Protein AF-A0A822FE13-F1 (afdb_monomer_lite)

Structure (mmCIF, N/CA/C/O backbone):
data_AF-A0A822FE13-F1
#
_entry.id   AF-A0A822FE13-F1
#
loop_
_atom_site.group_PDB
_atom_site.id
_atom_site.type_symbol
_atom_site.label_atom_id
_atom_site.label_alt_id
_atom_site.label_comp_id
_atom_site.label_asym_id
_atom_site.label_entity_id
_atom_site.label_seq_id
_atom_site.pdbx_PDB_ins_code
_atom_site.Cartn_x
_atom_site.Cartn_y
_atom_site.Cartn_z
_atom_site.occupancy
_atom_site.B_iso_or_equiv
_atom_site.auth_seq_id
_atom_site.auth_comp_id
_atom_site.auth_asym_id
_atom_site.auth_atom_id
_atom_site.pdbx_PDB_model_num
ATOM 1 N N . ALA A 1 1 ? -0.391 -11.602 11.167 1.00 73.88 1 ALA A N 1
ATOM 2 C CA . ALA A 1 1 ? -1.470 -11.187 12.085 1.00 73.88 1 ALA A CA 1
ATOM 3 C C . ALA A 1 1 ? -0.877 -11.012 13.477 1.00 73.88 1 ALA A C 1
ATOM 5 O O . ALA A 1 1 ? -0.860 -11.941 14.271 1.00 73.88 1 ALA A O 1
ATOM 6 N N . ASP A 1 2 ? -0.302 -9.840 13.708 1.00 88.06 2 ASP A N 1
ATOM 7 C CA . ASP A 1 2 ? 0.554 -9.469 14.843 1.00 88.06 2 ASP A CA 1
ATOM 8 C C . ASP A 1 2 ? -0.017 -8.282 15.644 1.00 88.06 2 ASP A C 1
ATOM 10 O O . ASP A 1 2 ? 0.520 -7.912 16.684 1.00 88.06 2 ASP A O 1
ATOM 14 N N . LYS A 1 3 ? -1.133 -7.692 15.201 1.00 94.00 3 LYS A N 1
ATOM 15 C CA . LYS A 1 3 ? -1.759 -6.523 15.837 1.00 94.00 3 LYS A CA 1
ATOM 16 C C . LYS A 1 3 ? -2.748 -6.903 16.943 1.00 94.00 3 LYS A C 1
ATOM 18 O O . LYS A 1 3 ? -3.324 -7.990 16.922 1.00 94.00 3 LYS A O 1
ATOM 23 N N . ALA A 1 4 ? -2.967 -5.982 17.881 1.00 95.38 4 ALA A N 1
ATOM 24 C CA . ALA A 1 4 ? -4.026 -6.057 18.889 1.00 95.38 4 ALA A CA 1
ATOM 25 C C . ALA A 1 4 ? -5.082 -4.972 18.665 1.00 95.38 4 ALA A C 1
ATOM 27 O O . ALA A 1 4 ? -4.801 -3.939 18.064 1.00 95.38 4 ALA A O 1
ATOM 28 N N . ILE A 1 5 ? -6.282 -5.180 19.205 1.00 97.00 5 ILE A N 1
ATOM 29 C CA . ILE A 1 5 ? -7.336 -4.162 19.249 1.00 97.00 5 ILE A CA 1
ATOM 30 C C . ILE A 1 5 ? -7.543 -3.705 20.696 1.00 97.00 5 ILE A C 1
ATOM 32 O O . ILE A 1 5 ? -7.742 -4.530 21.586 1.00 97.00 5 ILE A O 1
ATOM 36 N N . GLU A 1 6 ? -7.511 -2.393 20.931 1.00 97.31 6 GLU A N 1
ATOM 37 C CA . GLU A 1 6 ? -7.822 -1.762 22.216 1.00 97.31 6 GLU A CA 1
ATOM 38 C C . GLU A 1 6 ? -9.263 -1.228 22.206 1.00 97.31 6 GLU A C 1
ATOM 40 O O . GLU A 1 6 ? -9.582 -0.310 21.446 1.00 97.31 6 GLU A O 1
ATOM 45 N N . ILE A 1 7 ? -10.125 -1.766 23.076 1.00 97.75 7 ILE A N 1
ATOM 46 C CA . ILE A 1 7 ? -11.513 -1.309 23.275 1.00 97.75 7 ILE A CA 1
ATOM 47 C C . ILE A 1 7 ? -11.767 -1.151 24.774 1.00 97.75 7 ILE A C 1
ATOM 49 O O . ILE A 1 7 ? -11.624 -2.107 25.531 1.00 97.75 7 ILE A O 1
ATOM 53 N N . GLY A 1 8 ? -12.139 0.054 25.217 1.00 96.44 8 GLY A N 1
ATOM 54 C CA . GLY A 1 8 ? -12.490 0.305 26.624 1.00 96.44 8 GLY A CA 1
ATOM 55 C C . GLY A 1 8 ? -11.371 -0.012 27.628 1.00 96.44 8 GLY A C 1
ATOM 56 O O . GLY A 1 8 ? -11.660 -0.360 28.766 1.00 96.44 8 GLY A O 1
ATOM 57 N N . GLY A 1 9 ? -10.103 0.054 27.206 1.00 95.44 9 GLY A N 1
ATOM 58 C CA . GLY A 1 9 ? -8.938 -0.318 28.022 1.00 95.44 9 GLY A CA 1
ATOM 59 C C . GLY A 1 9 ? -8.583 -1.812 28.004 1.00 95.44 9 GLY A C 1
ATOM 60 O O . GLY A 1 9 ? -7.572 -2.200 28.585 1.00 95.44 9 GLY A O 1
ATOM 61 N N . ILE A 1 10 ? -9.364 -2.648 27.314 1.00 97.12 10 ILE A N 1
ATOM 62 C CA . ILE A 1 10 ? -9.092 -4.079 27.133 1.00 97.12 10 ILE A CA 1
ATOM 63 C C . ILE A 1 10 ? -8.330 -4.289 25.821 1.00 97.12 10 ILE A C 1
ATOM 65 O O . ILE A 1 10 ? -8.723 -3.760 24.781 1.00 97.12 10 ILE A O 1
ATOM 69 N N . PHE A 1 11 ? -7.262 -5.092 25.866 1.00 95.88 11 PHE A N 1
ATOM 70 C CA . PHE A 1 11 ? -6.447 -5.448 24.701 1.00 95.88 11 PHE A CA 1
ATOM 71 C C . PHE A 1 11 ? -6.774 -6.857 24.201 1.00 95.88 11 PHE A C 1
ATOM 73 O O . PHE A 1 11 ? -6.443 -7.852 24.849 1.00 95.88 11 PHE A O 1
ATOM 80 N N . TYR A 1 12 ? -7.351 -6.944 23.007 1.00 96.12 12 TYR A N 1
ATOM 81 C CA . TYR A 1 12 ? -7.606 -8.194 22.300 1.00 96.12 12 TYR A CA 1
ATOM 82 C C . TYR A 1 12 ? -6.419 -8.509 21.387 1.00 96.12 12 TYR A C 1
ATOM 84 O O . TYR A 1 12 ? -6.267 -7.916 20.322 1.00 96.12 12 TYR A O 1
ATOM 92 N N . ARG A 1 13 ? -5.550 -9.424 21.830 1.00 94.94 13 ARG A N 1
ATOM 93 C CA . ARG A 1 13 ? -4.238 -9.691 21.205 1.00 94.94 13 ARG A CA 1
ATOM 94 C C . ARG A 1 13 ? -4.251 -10.692 20.048 1.00 94.94 13 ARG A C 1
ATOM 96 O O . ARG A 1 13 ? -3.261 -10.801 19.333 1.00 94.94 13 ARG A O 1
ATOM 103 N N . CYS A 1 14 ? -5.362 -11.404 19.868 1.00 94.06 14 CYS A N 1
ATOM 104 C CA . CYS A 1 14 ? -5.520 -12.463 18.872 1.00 94.06 14 CYS A CA 1
ATOM 105 C C . CYS A 1 14 ? -6.702 -12.153 17.946 1.00 94.06 14 CYS A C 1
ATOM 107 O O . CYS A 1 14 ? -7.682 -12.894 17.923 1.00 94.06 14 CYS A O 1
ATOM 109 N N . VAL A 1 15 ? -6.631 -11.032 17.222 1.00 94.06 15 VAL A N 1
ATOM 110 C CA . VAL A 1 15 ? -7.708 -10.583 16.325 1.00 94.06 15 VAL A CA 1
ATOM 111 C C . VAL A 1 15 ? -7.167 -10.414 14.905 1.00 94.06 15 VAL A C 1
ATOM 113 O O . VAL A 1 15 ? -6.781 -9.309 14.521 1.00 94.06 15 VAL A O 1
ATOM 116 N N . PRO A 1 16 ? -7.078 -11.501 14.117 1.00 95.00 16 PRO A N 1
ATOM 117 C CA . PRO A 1 16 ? -6.727 -11.380 12.712 1.00 95.00 16 PRO A CA 1
ATOM 118 C C . PRO A 1 16 ? -7.845 -10.649 11.959 1.00 95.00 16 PRO A C 1
ATOM 120 O O . PRO A 1 16 ? -9.025 -10.939 12.143 1.00 95.00 16 PRO A O 1
ATOM 123 N N . PHE A 1 17 ? -7.461 -9.724 11.087 1.00 95.00 17 PHE A N 1
ATOM 124 C CA . PHE A 1 17 ? -8.352 -9.058 10.144 1.00 95.00 17 PHE A CA 1
ATOM 125 C C . PHE A 1 17 ? -7.720 -9.067 8.752 1.00 95.00 17 PHE A C 1
ATOM 127 O O . PHE A 1 17 ? -6.500 -9.171 8.610 1.00 95.00 17 PHE A O 1
ATOM 134 N N . SER A 1 18 ? -8.562 -8.979 7.728 1.00 95.94 18 SER A N 1
ATOM 135 C CA . SER A 1 18 ? -8.151 -9.013 6.327 1.00 95.94 18 SER A CA 1
ATOM 136 C C . SER A 1 18 ? -9.051 -8.122 5.484 1.00 95.94 18 SER A C 1
ATOM 138 O O . SER A 1 18 ? -10.241 -7.988 5.768 1.00 95.94 18 SER A O 1
ATOM 140 N N . GLY A 1 19 ? -8.479 -7.569 4.423 1.00 95.75 19 GLY A N 1
ATOM 141 C CA . GLY A 1 19 ? -9.207 -6.942 3.328 1.00 95.75 19 GLY A CA 1
ATOM 142 C C . GLY A 1 19 ? -8.704 -7.491 1.998 1.00 95.75 19 GLY A C 1
ATOM 143 O O . GLY A 1 19 ? -8.346 -8.664 1.897 1.00 95.75 19 GLY A O 1
ATOM 144 N N . TRP A 1 20 ? -8.647 -6.621 1.002 1.00 96.69 20 TRP A N 1
ATOM 145 C CA . TRP A 1 20 ? -8.096 -6.903 -0.323 1.00 96.69 20 TRP A CA 1
ATOM 146 C C . TRP A 1 20 ? -6.879 -6.010 -0.540 1.00 96.69 20 TRP A C 1
ATOM 148 O O . TRP A 1 20 ? -6.797 -4.935 0.053 1.00 96.69 20 TRP A O 1
ATOM 158 N N . PHE A 1 21 ? -5.958 -6.444 -1.393 1.00 98.00 21 PHE A N 1
ATOM 159 C CA . PHE A 1 21 ? -4.755 -5.674 -1.688 1.00 98.00 21 PHE A CA 1
ATOM 160 C C . PHE A 1 21 ? -5.056 -4.440 -2.539 1.00 98.00 21 PHE A C 1
ATOM 162 O O . PHE A 1 21 ? -5.855 -4.489 -3.479 1.00 98.00 21 PHE A O 1
ATOM 169 N N . MET A 1 22 ? -4.323 -3.364 -2.268 1.00 98.25 22 MET A N 1
ATOM 170 C CA . MET A 1 22 ? -3.981 -2.370 -3.274 1.00 98.25 22 MET A CA 1
ATOM 171 C C . MET A 1 22 ? -2.761 -2.861 -4.058 1.00 98.25 22 MET A C 1
ATOM 173 O O . MET A 1 22 ? -1.794 -3.361 -3.483 1.00 98.25 22 MET A O 1
ATOM 177 N N . GLN A 1 23 ? -2.772 -2.720 -5.380 1.00 98.38 23 GLN A N 1
ATOM 178 C CA . GLN A 1 23 ? -1.738 -3.287 -6.254 1.00 98.38 23 GLN A CA 1
ATOM 179 C C . GLN A 1 23 ? -0.310 -2.847 -5.906 1.00 98.38 23 GLN A C 1
ATOM 181 O O . GLN A 1 23 ? 0.629 -3.634 -6.028 1.00 98.38 23 GLN A O 1
ATOM 186 N N . THR A 1 24 ? -0.143 -1.619 -5.409 1.00 97.94 24 THR A N 1
ATOM 187 C CA . THR A 1 24 ? 1.168 -1.106 -5.001 1.00 97.94 24 THR A CA 1
ATOM 188 C C . THR A 1 24 ? 1.751 -1.842 -3.800 1.00 97.94 24 THR A C 1
ATOM 190 O O . THR A 1 24 ? 2.960 -1.806 -3.625 1.00 97.94 24 THR A O 1
ATOM 193 N N . GLU A 1 25 ? 0.943 -2.504 -2.966 1.00 98.25 25 GLU A N 1
ATOM 194 C CA . GLU A 1 25 ? 1.446 -3.323 -1.852 1.00 98.25 25 GLU A CA 1
ATOM 195 C C . GLU A 1 25 ? 2.233 -4.526 -2.383 1.00 98.25 25 GLU A C 1
ATOM 197 O O . GLU A 1 25 ? 3.375 -4.757 -1.988 1.00 98.25 25 GLU A O 1
ATOM 202 N N . VAL A 1 26 ? 1.666 -5.223 -3.372 1.00 98.31 26 VAL A N 1
ATOM 203 C CA . VAL A 1 26 ? 2.352 -6.311 -4.082 1.00 98.31 26 VAL A CA 1
ATOM 204 C C . VAL A 1 26 ? 3.539 -5.762 -4.882 1.00 98.31 26 VAL A C 1
ATOM 206 O O . VAL A 1 26 ? 4.600 -6.381 -4.925 1.00 98.31 26 VAL A O 1
ATOM 209 N N . GLY A 1 27 ? 3.403 -4.566 -5.466 1.00 97.94 27 GLY A N 1
ATOM 210 C CA . GLY A 1 27 ? 4.505 -3.863 -6.126 1.00 97.94 27 GLY A CA 1
ATOM 211 C C . GLY A 1 27 ? 5.697 -3.617 -5.192 1.00 97.94 27 GLY A C 1
ATOM 212 O O . GLY A 1 27 ? 6.831 -3.912 -5.562 1.00 97.94 27 GLY A O 1
ATOM 213 N N . ARG A 1 28 ? 5.453 -3.152 -3.960 1.00 97.94 28 ARG A N 1
ATOM 214 C CA . ARG A 1 28 ? 6.481 -2.969 -2.919 1.00 97.94 28 ARG A CA 1
ATOM 215 C C . ARG A 1 28 ? 7.130 -4.290 -2.533 1.00 97.94 28 ARG A C 1
ATOM 217 O O . ARG A 1 28 ? 8.350 -4.354 -2.427 1.00 97.94 28 ARG A O 1
ATOM 224 N N . ASP A 1 29 ? 6.339 -5.349 -2.365 1.00 98.19 29 ASP A N 1
ATOM 225 C CA . ASP A 1 29 ? 6.879 -6.679 -2.087 1.00 98.19 29 ASP A CA 1
ATOM 226 C C . ASP A 1 29 ? 7.865 -7.108 -3.184 1.00 98.19 29 ASP A C 1
ATOM 228 O O . ASP A 1 29 ? 8.991 -7.504 -2.879 1.00 98.19 29 ASP A O 1
ATOM 232 N N . LEU A 1 30 ? 7.481 -6.977 -4.456 1.00 98.31 30 LEU A N 1
ATOM 233 C CA . LEU A 1 30 ? 8.303 -7.406 -5.587 1.00 98.31 30 LEU A CA 1
ATOM 234 C C . LEU A 1 30 ? 9.528 -6.515 -5.834 1.00 98.31 30 LEU A C 1
ATOM 236 O O . LEU A 1 30 ? 10.593 -7.029 -6.180 1.00 98.31 30 LEU A O 1
ATOM 240 N N . CYS A 1 31 ? 9.395 -5.197 -5.694 1.00 97.75 31 CYS A N 1
ATOM 241 C CA . CYS A 1 31 ? 10.370 -4.244 -6.229 1.00 97.75 31 CYS A CA 1
ATOM 242 C C . CYS A 1 31 ? 11.278 -3.594 -5.182 1.00 97.75 31 CYS A C 1
ATOM 244 O O . CYS A 1 31 ? 12.351 -3.128 -5.560 1.00 97.75 31 CYS A O 1
ATOM 246 N N . ASP A 1 32 ? 10.912 -3.584 -3.897 1.00 97.56 32 ASP A N 1
ATOM 247 C CA . ASP A 1 32 ? 11.774 -3.016 -2.857 1.00 97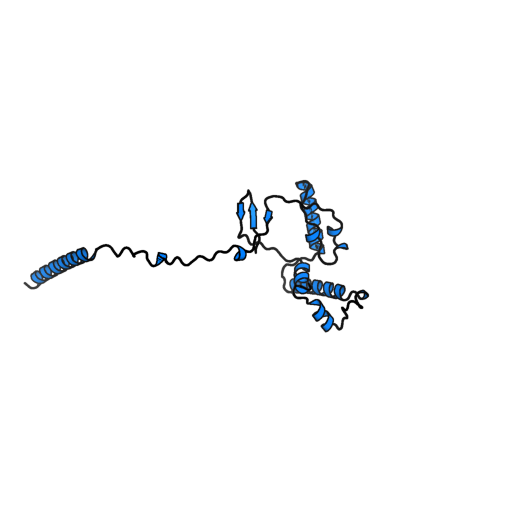.56 32 ASP A CA 1
ATOM 248 C C . ASP A 1 32 ? 13.119 -3.760 -2.778 1.00 97.56 32 ASP A C 1
ATOM 250 O O . ASP A 1 32 ? 13.177 -4.995 -2.796 1.00 97.56 32 ASP A O 1
ATOM 254 N N . ILE A 1 33 ? 14.205 -2.998 -2.616 1.00 96.75 33 ILE A N 1
ATOM 255 C CA . ILE A 1 33 ? 15.587 -3.509 -2.582 1.00 96.75 33 ILE A CA 1
ATOM 256 C C . ILE A 1 33 ? 15.782 -4.507 -1.433 1.00 96.75 33 ILE A C 1
ATOM 258 O O . ILE A 1 33 ? 16.464 -5.517 -1.584 1.00 96.75 33 ILE A O 1
ATOM 262 N N . GLN A 1 34 ? 15.153 -4.242 -0.289 1.00 97.94 34 GLN A N 1
ATOM 263 C CA . GLN A 1 34 ? 15.189 -5.075 0.913 1.00 97.94 34 GLN A CA 1
ATOM 264 C C . GLN A 1 34 ? 14.162 -6.223 0.906 1.00 97.94 34 GLN A C 1
ATOM 266 O O . GLN A 1 34 ? 13.997 -6.904 1.918 1.00 97.94 34 GLN A O 1
ATOM 271 N N . ARG A 1 35 ? 13.425 -6.410 -0.196 1.00 97.94 35 ARG A N 1
ATOM 272 C CA . ARG A 1 35 ? 12.422 -7.472 -0.372 1.00 97.94 35 ARG A CA 1
ATOM 273 C C . ARG A 1 35 ? 12.856 -8.394 -1.516 1.00 97.94 35 ARG A C 1
ATOM 275 O O . ARG A 1 35 ? 13.973 -8.901 -1.487 1.00 97.94 35 ARG A O 1
ATOM 282 N N . TYR A 1 36 ? 11.997 -8.649 -2.504 1.00 98.00 36 TYR A N 1
ATOM 283 C CA . TYR A 1 36 ? 12.345 -9.528 -3.624 1.00 98.00 36 TYR A CA 1
ATOM 284 C C . TYR A 1 36 ? 13.307 -8.882 -4.632 1.00 98.00 36 TYR A C 1
ATOM 286 O O . TYR A 1 36 ? 13.969 -9.618 -5.366 1.00 98.00 36 TYR A O 1
ATOM 294 N N . ASN A 1 37 ? 13.395 -7.544 -4.665 1.00 97.44 37 ASN A N 1
ATOM 295 C CA . ASN A 1 37 ? 14.274 -6.774 -5.548 1.00 97.44 37 ASN A CA 1
ATOM 296 C C . ASN A 1 37 ? 14.247 -7.271 -7.008 1.00 97.44 37 ASN A C 1
ATOM 298 O O . ASN A 1 37 ? 15.259 -7.677 -7.583 1.00 97.44 37 ASN A O 1
ATOM 302 N N . PHE A 1 38 ? 13.053 -7.317 -7.599 1.00 97.38 38 PHE A N 1
ATOM 303 C CA . PHE A 1 38 ? 12.827 -7.935 -8.906 1.00 97.38 38 PHE A CA 1
ATOM 304 C C . PHE A 1 38 ? 13.280 -7.070 -10.098 1.00 97.38 38 PHE A C 1
ATOM 306 O O . PHE A 1 38 ? 13.626 -7.612 -11.150 1.00 97.38 38 PHE A O 1
ATOM 313 N N . ILE A 1 39 ? 13.335 -5.741 -9.941 1.00 97.31 39 ILE A N 1
ATOM 314 C CA . ILE A 1 39 ? 13.610 -4.783 -11.030 1.00 97.31 39 ILE A CA 1
ATOM 315 C C . ILE A 1 39 ? 14.908 -5.085 -11.808 1.00 97.31 39 ILE A C 1
ATOM 317 O O . ILE A 1 39 ? 14.843 -5.095 -13.036 1.00 97.31 39 ILE A O 1
ATOM 321 N N . PRO A 1 40 ? 16.060 -5.409 -11.180 1.00 97.38 40 PRO A N 1
ATOM 322 C CA . PRO A 1 40 ? 17.284 -5.721 -11.922 1.00 97.38 40 PRO A CA 1
ATOM 323 C C . PRO A 1 40 ? 17.164 -6.941 -12.839 1.00 97.38 40 PRO A C 1
ATOM 325 O O . PRO A 1 40 ? 17.716 -6.944 -13.937 1.00 97.38 40 PRO A O 1
ATOM 328 N N . LYS A 1 41 ? 16.418 -7.970 -12.417 1.00 96.94 41 LYS A N 1
ATOM 329 C CA . LYS A 1 41 ? 16.190 -9.168 -13.240 1.00 96.94 41 LYS A CA 1
ATOM 330 C C . LYS A 1 41 ? 15.321 -8.844 -14.449 1.00 96.94 41 LYS A C 1
ATOM 332 O O . LYS A 1 41 ? 15.610 -9.307 -15.547 1.00 96.94 41 LYS A O 1
ATOM 337 N N . LEU A 1 42 ? 14.279 -8.040 -14.244 1.00 97.12 42 LEU A N 1
ATOM 338 C CA . LEU A 1 42 ? 13.396 -7.603 -15.319 1.00 97.12 42 LEU A CA 1
ATOM 339 C C . LEU A 1 42 ? 14.127 -6.693 -16.317 1.00 97.12 42 LEU A C 1
ATOM 341 O O . LEU A 1 42 ? 13.975 -6.868 -17.520 1.00 97.12 42 LEU A O 1
ATOM 345 N N . ALA A 1 43 ? 14.965 -5.777 -15.825 1.00 97.50 43 ALA A N 1
ATOM 346 C CA . ALA A 1 43 ? 15.795 -4.914 -16.661 1.00 97.50 43 ALA A CA 1
ATOM 347 C C . ALA A 1 43 ? 16.752 -5.723 -17.548 1.00 97.50 43 ALA A C 1
ATOM 349 O O . ALA A 1 43 ? 16.817 -5.478 -18.749 1.00 97.50 43 ALA A O 1
ATOM 350 N N . ALA A 1 44 ? 17.430 -6.727 -16.980 1.00 97.50 44 ALA A N 1
ATOM 351 C CA . ALA A 1 44 ? 18.321 -7.610 -17.729 1.00 97.50 44 ALA A CA 1
ATOM 352 C C . ALA A 1 44 ? 17.583 -8.427 -18.802 1.00 97.50 44 ALA A C 1
ATOM 354 O O . ALA A 1 44 ? 18.112 -8.624 -19.887 1.00 97.50 44 ALA A O 1
ATOM 355 N N . ALA A 1 45 ? 16.355 -8.878 -18.527 1.00 97.25 45 ALA A N 1
ATOM 356 C CA . ALA A 1 45 ? 15.545 -9.618 -19.498 1.00 97.25 45 ALA A CA 1
ATOM 357 C C . ALA A 1 45 ? 15.031 -8.75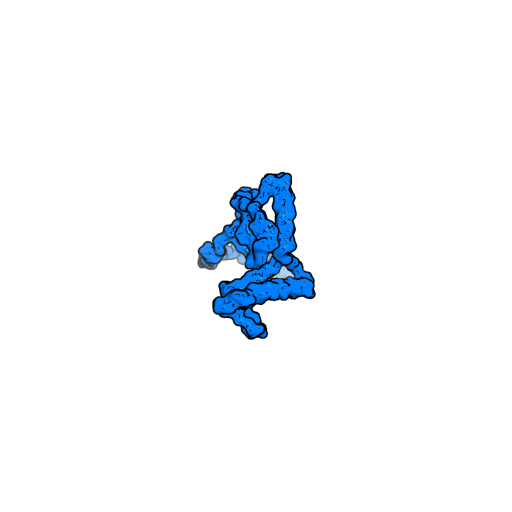2 -20.664 1.00 97.25 45 ALA A C 1
ATOM 359 O O . ALA A 1 45 ? 14.626 -9.291 -21.690 1.00 97.25 45 ALA A O 1
ATOM 360 N N . LEU A 1 46 ? 15.013 -7.430 -20.487 1.00 96.75 46 LEU A N 1
ATOM 361 C CA . LEU A 1 46 ? 14.538 -6.455 -21.470 1.00 96.75 46 LEU A CA 1
ATOM 362 C C . LEU A 1 46 ? 15.679 -5.623 -22.072 1.00 96.75 46 LEU A C 1
ATOM 364 O O . LEU A 1 46 ? 15.410 -4.627 -22.740 1.00 96.75 46 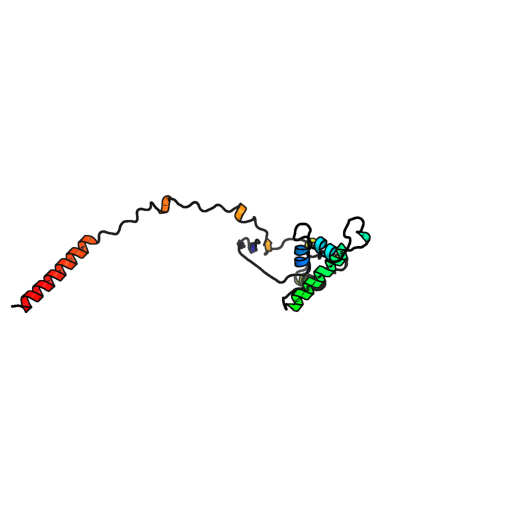LEU A O 1
ATOM 368 N N . ASP A 1 47 ? 16.934 -5.999 -21.805 1.00 96.62 47 ASP A N 1
ATOM 369 C CA . ASP A 1 47 ? 18.134 -5.277 -22.238 1.00 96.62 47 ASP A CA 1
ATOM 370 C C . ASP A 1 47 ? 18.104 -3.772 -21.881 1.00 96.62 47 ASP A C 1
ATOM 372 O O . ASP A 1 47 ? 18.550 -2.906 -22.639 1.00 96.62 47 ASP A O 1
ATOM 376 N N . LEU A 1 48 ? 17.569 -3.441 -20.697 1.00 96.69 48 LEU A N 1
ATOM 377 C CA . LEU A 1 48 ? 17.475 -2.072 -20.188 1.00 96.69 48 LEU A CA 1
ATOM 378 C C . LEU A 1 48 ? 18.597 -1.747 -19.198 1.00 96.69 48 LEU A C 1
ATOM 380 O O . LEU A 1 48 ? 18.828 -2.447 -18.214 1.00 96.69 48 LEU A O 1
ATOM 384 N N . ASP A 1 49 ? 19.236 -0.602 -19.416 1.00 95.69 49 ASP A N 1
ATOM 385 C CA . ASP A 1 49 ? 20.249 -0.051 -18.517 1.00 95.69 49 ASP A CA 1
ATOM 386 C C . ASP A 1 49 ? 19.592 0.694 -17.343 1.00 95.69 49 ASP A C 1
ATOM 388 O O . ASP A 1 49 ? 18.900 1.696 -17.542 1.00 95.69 49 ASP A O 1
ATOM 392 N N . ILE A 1 50 ? 19.810 0.194 -16.125 1.00 96.12 50 ILE A N 1
ATOM 393 C CA . ILE A 1 50 ? 19.341 0.782 -14.856 1.00 96.12 50 ILE A CA 1
ATOM 394 C C . ILE A 1 50 ? 20.501 1.292 -13.986 1.00 96.12 50 ILE A C 1
ATOM 396 O O . ILE A 1 50 ? 20.351 1.466 -12.777 1.00 96.12 50 ILE A O 1
ATOM 400 N N . SER A 1 51 ? 21.683 1.485 -14.575 1.00 94.69 51 SER A N 1
ATOM 401 C CA . SER A 1 51 ? 22.821 2.077 -13.876 1.00 94.69 51 SER A CA 1
ATOM 402 C C . SER A 1 51 ? 22.546 3.535 -13.498 1.00 94.69 51 SER A C 1
ATOM 404 O O . SER A 1 51 ? 21.761 4.231 -14.143 1.00 94.69 51 SER A O 1
ATOM 406 N N . ALA A 1 52 ? 23.260 4.042 -12.489 1.00 92.56 52 ALA A N 1
ATOM 407 C CA . ALA A 1 52 ? 23.125 5.436 -12.066 1.00 92.56 52 ALA A CA 1
ATOM 408 C C . ALA A 1 52 ? 23.407 6.440 -13.206 1.00 92.56 52 ALA A C 1
ATOM 410 O O . ALA A 1 52 ? 22.782 7.498 -13.270 1.00 92.56 52 ALA A O 1
ATOM 411 N N . ALA A 1 53 ? 24.302 6.091 -14.139 1.00 93.88 53 ALA A N 1
ATOM 412 C CA . ALA A 1 53 ? 24.603 6.899 -15.323 1.00 93.88 53 ALA A CA 1
ATOM 413 C C . ALA A 1 53 ? 23.414 7.000 -16.300 1.00 93.88 53 ALA A C 1
ATOM 415 O O . ALA A 1 53 ? 23.326 7.950 -17.075 1.00 93.88 53 ALA A O 1
ATOM 416 N N . ALA A 1 54 ? 22.484 6.045 -16.245 1.00 93.12 54 ALA A N 1
ATOM 417 C CA . ALA A 1 54 ? 21.299 5.965 -17.087 1.00 93.12 54 ALA A CA 1
ATOM 418 C C . ALA A 1 54 ? 20.012 6.446 -16.400 1.00 93.12 54 ALA A C 1
ATOM 420 O O . ALA A 1 54 ? 18.939 6.328 -16.990 1.00 93.12 54 ALA A O 1
ATOM 421 N N . ASN A 1 55 ? 20.089 7.030 -15.198 1.00 92.75 55 ASN A N 1
ATOM 422 C CA . ASN A 1 55 ? 18.912 7.476 -14.441 1.00 92.75 55 ASN A CA 1
ATOM 423 C C . ASN A 1 55 ? 17.996 8.428 -15.230 1.00 92.75 55 ASN A C 1
ATOM 425 O O . ASN A 1 55 ? 16.778 8.335 -15.118 1.00 92.75 55 ASN A O 1
ATOM 429 N N . SER A 1 56 ? 18.547 9.294 -16.089 1.00 95.81 56 SER A N 1
ATOM 430 C CA . SER A 1 56 ? 17.758 10.199 -16.943 1.00 95.81 56 SER A CA 1
ATOM 431 C C . SER A 1 56 ? 16.860 9.476 -17.956 1.00 95.81 56 SER A C 1
ATOM 433 O O . SER A 1 56 ? 15.926 10.080 -18.481 1.00 95.81 56 SER A O 1
ATOM 435 N N . LYS A 1 57 ? 17.105 8.185 -18.223 1.00 96.31 57 LYS A N 1
ATOM 436 C CA . LYS A 1 57 ? 16.256 7.344 -19.082 1.00 96.31 57 LYS A CA 1
ATOM 437 C C . LYS A 1 57 ? 14.988 6.858 -18.371 1.00 96.31 57 LYS A C 1
ATOM 439 O O . LYS A 1 57 ? 14.080 6.384 -19.052 1.00 96.31 57 LYS A O 1
ATOM 444 N N . LEU A 1 58 ? 14.921 6.973 -17.038 1.00 96.94 58 LEU A N 1
ATOM 445 C CA . LEU A 1 58 ? 13.774 6.579 -16.206 1.00 96.94 58 LEU A CA 1
ATOM 446 C C . LEU A 1 58 ? 13.361 5.110 -16.397 1.00 96.94 58 LEU A C 1
ATOM 448 O O . LEU A 1 58 ? 12.184 4.756 -16.332 1.00 96.94 58 LEU A O 1
ATOM 452 N N . ASN A 1 59 ? 14.329 4.233 -16.679 1.00 97.44 59 ASN A N 1
ATOM 453 C CA . ASN A 1 59 ? 14.046 2.818 -16.922 1.00 97.44 59 ASN A CA 1
ATOM 454 C C . ASN A 1 59 ? 13.502 2.127 -15.667 1.00 97.44 59 ASN A C 1
ATOM 456 O O . ASN A 1 59 ? 12.605 1.301 -15.778 1.00 97.44 59 ASN A O 1
ATOM 460 N N . VAL A 1 60 ? 13.989 2.497 -14.478 1.00 96.81 60 VAL A N 1
ATOM 461 C CA . VAL A 1 60 ? 13.470 1.974 -13.205 1.00 96.81 60 VAL A CA 1
ATOM 462 C C . VAL A 1 60 ? 11.995 2.341 -13.032 1.00 96.81 60 VAL A C 1
ATOM 464 O O . VAL A 1 60 ? 11.183 1.464 -12.748 1.00 96.81 60 VAL A O 1
ATOM 467 N N . ASP A 1 61 ? 11.634 3.602 -13.271 1.00 97.00 61 ASP A N 1
ATOM 468 C CA . ASP A 1 61 ? 10.256 4.087 -13.166 1.00 97.00 61 ASP A CA 1
ATOM 469 C C . ASP A 1 61 ? 9.334 3.387 -14.170 1.00 97.00 61 ASP A C 1
ATOM 471 O O . ASP A 1 61 ? 8.275 2.884 -13.795 1.00 97.00 61 ASP A O 1
ATOM 475 N N . ARG A 1 62 ? 9.762 3.285 -15.438 1.00 97.19 62 ARG A N 1
ATOM 476 C CA . ARG A 1 62 ? 9.019 2.577 -16.495 1.00 97.19 62 ARG A CA 1
ATOM 477 C C . ARG A 1 62 ? 8.767 1.122 -16.120 1.00 97.19 62 ARG A C 1
ATOM 479 O O . ARG A 1 62 ? 7.630 0.667 -16.165 1.00 97.19 62 ARG A O 1
ATOM 486 N N . LEU A 1 63 ? 9.808 0.411 -15.692 1.00 97.81 63 LEU A N 1
ATOM 487 C CA . LEU A 1 63 ? 9.691 -0.980 -15.260 1.00 97.81 63 LEU A CA 1
ATOM 488 C C . LEU A 1 63 ? 8.749 -1.127 -14.067 1.00 97.81 63 LEU A C 1
ATOM 490 O O . LEU A 1 63 ? 7.958 -2.066 -14.022 1.00 97.81 63 LEU A O 1
ATOM 494 N N . TYR A 1 64 ? 8.804 -0.206 -13.106 1.00 97.88 64 TYR A N 1
ATOM 495 C CA . TYR A 1 64 ? 7.939 -0.272 -11.936 1.00 97.88 64 TYR A CA 1
ATOM 496 C C . TYR A 1 64 ? 6.463 -0.042 -12.289 1.00 97.88 64 TYR A C 1
ATOM 498 O O . TYR A 1 64 ? 5.591 -0.723 -11.742 1.00 97.88 64 TYR A O 1
ATOM 506 N N . VAL A 1 65 ? 6.172 0.845 -13.246 1.00 97.88 65 VAL A N 1
ATOM 507 C CA . VAL A 1 65 ? 4.819 1.013 -13.802 1.00 97.88 65 VAL A CA 1
ATOM 508 C C . VAL A 1 65 ? 4.339 -0.280 -14.466 1.00 97.88 65 VAL A C 1
ATOM 510 O O . VAL A 1 65 ? 3.247 -0.749 -14.143 1.00 97.88 65 VAL A O 1
ATOM 513 N N . GLU A 1 66 ? 5.163 -0.903 -15.313 1.00 97.94 66 GLU A N 1
ATOM 514 C CA . GLU A 1 66 ? 4.809 -2.156 -15.999 1.00 97.94 66 GLU A CA 1
ATOM 515 C C . GLU A 1 66 ? 4.560 -3.312 -15.021 1.00 97.94 66 GLU A C 1
ATOM 517 O O . GLU A 1 66 ? 3.606 -4.074 -15.183 1.00 97.94 66 GLU A O 1
ATOM 522 N N . VAL A 1 67 ? 5.352 -3.420 -13.947 1.00 98.25 67 VAL A N 1
ATOM 523 C CA . VAL A 1 67 ? 5.114 -4.416 -12.889 1.00 98.25 67 VAL A CA 1
ATOM 524 C C . VAL A 1 67 ? 3.748 -4.201 -12.233 1.00 98.25 67 VAL A C 1
ATOM 526 O O . VAL A 1 67 ? 2.991 -5.157 -12.068 1.00 98.25 67 VAL A O 1
ATOM 529 N N . ASN A 1 68 ? 3.393 -2.958 -11.891 1.00 98.44 68 ASN A N 1
ATOM 530 C CA . ASN A 1 68 ? 2.088 -2.654 -11.297 1.00 98.44 68 ASN A CA 1
ATOM 531 C C . ASN A 1 68 ? 0.927 -2.947 -12.264 1.00 98.44 68 ASN A C 1
ATOM 533 O O . ASN A 1 68 ? -0.100 -3.480 -11.838 1.00 98.44 68 ASN A O 1
ATOM 537 N N . ALA A 1 69 ? 1.096 -2.661 -13.558 1.00 98.50 69 ALA A N 1
ATOM 538 C CA . ALA A 1 69 ? 0.111 -2.990 -14.586 1.00 98.50 69 ALA A CA 1
ATOM 539 C C . ALA A 1 69 ? -0.070 -4.513 -14.731 1.00 98.50 69 ALA A C 1
ATOM 541 O O . ALA A 1 69 ? -1.198 -5.013 -14.754 1.00 98.50 69 ALA A O 1
ATOM 542 N N . ALA A 1 70 ? 1.033 -5.268 -14.740 1.00 98.38 70 ALA A N 1
ATOM 543 C CA . ALA A 1 70 ? 1.019 -6.726 -14.809 1.00 98.38 70 ALA A CA 1
ATOM 544 C C . ALA A 1 70 ? 0.358 -7.371 -13.579 1.00 98.38 70 ALA A C 1
ATOM 546 O O . ALA A 1 70 ? -0.356 -8.367 -13.729 1.00 98.38 70 ALA A O 1
ATOM 547 N N . ILE A 1 71 ? 0.552 -6.808 -12.378 1.00 98.56 71 ILE A N 1
ATOM 548 C CA . ILE A 1 71 ? -0.130 -7.249 -11.150 1.00 98.56 71 ILE A CA 1
ATOM 549 C C . ILE A 1 71 ? -1.645 -7.106 -11.318 1.00 98.56 71 ILE A C 1
ATOM 551 O O . ILE A 1 71 ? -2.360 -8.097 -11.170 1.00 98.56 71 ILE A O 1
ATOM 555 N N . LEU A 1 72 ? -2.133 -5.912 -11.675 1.00 98.62 72 LEU A N 1
ATOM 556 C CA . LEU A 1 72 ? -3.567 -5.666 -11.873 1.00 98.62 72 LEU A CA 1
ATOM 557 C C . LEU A 1 72 ? -4.162 -6.624 -12.910 1.00 98.62 72 LEU A C 1
ATOM 559 O O . LEU A 1 72 ? -5.127 -7.324 -12.610 1.00 98.62 72 LEU A O 1
ATOM 563 N N . HIS A 1 73 ? -3.530 -6.727 -14.082 1.00 98.62 73 HIS A N 1
ATOM 564 C CA . HIS A 1 73 ? -3.969 -7.618 -15.156 1.00 98.62 73 HIS A CA 1
ATOM 565 C C . HIS A 1 73 ? -4.021 -9.090 -14.714 1.00 98.62 73 HIS A C 1
ATOM 567 O O . HIS A 1 73 ? -4.959 -9.817 -15.041 1.00 98.62 73 HIS A O 1
ATOM 573 N N . SER A 1 74 ? -3.031 -9.550 -13.946 1.00 98.56 74 SER A N 1
ATOM 574 C CA . SER A 1 74 ? -2.983 -10.937 -13.467 1.00 98.56 74 SER A CA 1
ATOM 575 C C . SER A 1 74 ? -4.101 -11.240 -12.468 1.00 98.56 74 SER A C 1
ATOM 577 O O . SER A 1 74 ? -4.739 -12.290 -12.567 1.00 98.56 74 SER A O 1
ATOM 579 N N . PHE A 1 75 ? -4.367 -10.324 -11.533 1.00 98.50 75 PHE A N 1
ATOM 580 C CA . PHE A 1 75 ? -5.451 -10.461 -10.557 1.00 98.50 75 PHE A CA 1
ATOM 581 C C . PHE A 1 75 ? -6.827 -10.395 -11.225 1.00 98.50 75 PHE A C 1
ATOM 583 O O . PHE A 1 75 ? -7.688 -11.225 -10.926 1.00 98.50 75 PHE A O 1
ATOM 590 N N . GLU A 1 76 ? -7.011 -9.485 -12.183 1.00 97.94 76 GLU A N 1
ATOM 591 C CA . GLU A 1 76 ? -8.234 -9.382 -12.980 1.00 97.94 76 GLU A CA 1
ATOM 592 C C . GLU A 1 76 ? -8.492 -10.670 -13.772 1.00 97.94 76 GLU A C 1
ATOM 594 O O . GLU A 1 76 ? -9.570 -11.262 -13.673 1.00 97.94 76 GLU A O 1
ATOM 599 N N . LYS A 1 77 ? -7.477 -11.177 -14.485 1.00 98.56 77 LYS A N 1
ATOM 600 C CA . LYS A 1 77 ? -7.563 -12.437 -15.238 1.00 98.56 77 LYS A CA 1
ATOM 601 C C . LYS A 1 77 ? -7.902 -13.627 -14.338 1.00 98.56 77 LYS A C 1
ATOM 603 O O . LYS A 1 77 ? -8.651 -14.514 -14.749 1.00 98.56 77 LYS A O 1
ATOM 608 N N . ALA A 1 78 ? -7.371 -13.647 -13.117 1.00 98.38 78 ALA A N 1
ATOM 609 C CA . ALA A 1 78 ? -7.662 -14.666 -12.112 1.00 98.38 78 A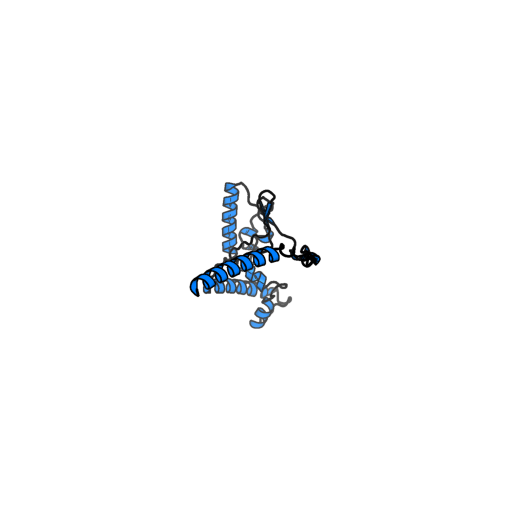LA A CA 1
ATOM 610 C C . ALA A 1 78 ? -8.996 -14.447 -11.371 1.00 98.38 78 ALA A C 1
ATOM 612 O O . ALA A 1 78 ? -9.385 -15.300 -10.574 1.00 98.38 78 ALA A O 1
ATOM 613 N N . LYS A 1 79 ? -9.709 -13.341 -11.631 1.00 98.25 79 LYS A N 1
ATOM 614 C CA . LYS A 1 79 ? -10.942 -12.931 -10.937 1.00 98.25 79 LYS A CA 1
ATOM 615 C C . LYS A 1 79 ? -10.763 -12.804 -9.418 1.00 98.25 79 LYS A C 1
ATOM 617 O O . LYS A 1 79 ? -11.659 -13.147 -8.648 1.00 98.25 79 LYS A O 1
ATOM 622 N N . VAL A 1 80 ? -9.602 -12.311 -8.991 1.00 98.25 80 VAL A N 1
ATOM 623 C CA . VAL A 1 80 ? -9.279 -12.039 -7.585 1.00 98.25 80 VAL A CA 1
ATOM 624 C C . VAL A 1 80 ? -9.412 -10.543 -7.321 1.00 98.25 80 VAL A C 1
ATOM 626 O O . VAL A 1 80 ? -8.937 -9.724 -8.104 1.00 98.25 80 VAL A O 1
ATOM 629 N N . ALA A 1 81 ? -10.058 -10.182 -6.210 1.00 97.81 81 ALA A N 1
ATOM 630 C CA . ALA A 1 81 ? -10.268 -8.788 -5.839 1.00 97.81 81 ALA A CA 1
ATOM 631 C C . ALA A 1 81 ? -8.935 -8.063 -5.584 1.00 97.81 81 ALA A C 1
ATOM 633 O O . ALA A 1 81 ? -8.113 -8.510 -4.782 1.00 97.81 81 ALA A O 1
ATOM 634 N N . ILE A 1 82 ? -8.763 -6.924 -6.248 1.00 98.38 82 ILE A N 1
ATOM 635 C CA . ILE A 1 82 ? -7.648 -5.993 -6.087 1.00 98.38 82 ILE A CA 1
ATOM 636 C C . ILE A 1 82 ? -8.149 -4.584 -6.416 1.00 98.38 82 ILE A C 1
ATOM 638 O O . ILE A 1 82 ? -9.125 -4.433 -7.154 1.00 98.38 82 ILE A O 1
ATOM 642 N N . VAL A 1 83 ? -7.498 -3.556 -5.879 1.00 97.94 83 VAL A N 1
ATOM 643 C CA . VAL A 1 83 ? -7.796 -2.158 -6.210 1.00 97.94 83 VAL A CA 1
ATOM 644 C C . VAL A 1 83 ? -6.536 -1.441 -6.682 1.00 97.94 83 VAL A C 1
ATOM 646 O O . VAL A 1 83 ? -5.441 -1.701 -6.182 1.00 97.94 83 VAL A O 1
ATOM 649 N N . ASP A 1 84 ? -6.678 -0.539 -7.651 1.00 98.00 84 ASP A N 1
ATOM 650 C CA . ASP A 1 84 ? -5.596 0.355 -8.035 1.00 98.00 84 ASP A CA 1
ATOM 651 C C . ASP A 1 84 ? -5.517 1.575 -7.097 1.00 98.00 84 ASP A C 1
ATOM 653 O O . ASP A 1 84 ? -6.517 2.063 -6.563 1.00 98.00 84 ASP A O 1
ATOM 657 N N . HIS A 1 85 ? -4.312 2.106 -6.928 1.00 97.81 85 HIS A N 1
ATOM 658 C CA . HIS A 1 85 ? -4.050 3.250 -6.055 1.00 97.81 85 HIS A CA 1
ATOM 659 C C . HIS A 1 85 ? -4.799 4.551 -6.394 1.00 97.81 85 HIS A C 1
ATOM 661 O O . HIS A 1 85 ? -5.055 5.336 -5.479 1.00 97.81 85 HIS A O 1
ATOM 667 N N . HIS A 1 86 ? -5.185 4.805 -7.651 1.00 97.88 86 HIS A N 1
ATOM 668 C CA . HIS A 1 86 ? -5.953 6.006 -7.991 1.00 97.88 86 HIS A CA 1
ATOM 669 C C . HIS A 1 86 ? -7.406 5.860 -7.534 1.00 97.88 86 HIS A C 1
ATOM 671 O O . HIS A 1 86 ? -7.946 6.765 -6.890 1.00 97.88 86 HIS A O 1
ATOM 677 N N . THR A 1 87 ? -8.016 4.701 -7.790 1.00 97.44 87 THR A N 1
ATOM 678 C CA . THR A 1 87 ? -9.366 4.378 -7.308 1.00 97.44 87 THR A CA 1
ATOM 679 C C . THR A 1 87 ? -9.416 4.346 -5.783 1.00 97.44 87 THR A C 1
ATOM 681 O O . THR A 1 87 ? -10.322 4.932 -5.184 1.00 97.44 87 THR A O 1
ATOM 684 N N . ALA A 1 88 ? -8.420 3.731 -5.136 1.00 97.50 88 ALA A N 1
ATOM 685 C CA . ALA A 1 88 ? -8.315 3.699 -3.680 1.00 97.50 88 ALA A CA 1
ATOM 686 C C . ALA A 1 88 ? -8.224 5.117 -3.088 1.00 97.50 88 ALA A C 1
ATOM 688 O O . ALA A 1 88 ? -8.961 5.448 -2.155 1.00 97.50 88 ALA A O 1
ATOM 689 N N . ALA A 1 89 ? -7.394 5.985 -3.676 1.00 97.19 89 ALA A N 1
ATOM 690 C CA . ALA A 1 89 ? -7.241 7.365 -3.231 1.00 97.19 89 ALA A CA 1
ATOM 691 C C . ALA A 1 89 ? -8.530 8.189 -3.377 1.00 97.19 89 ALA A C 1
ATOM 693 O O . ALA A 1 89 ? -8.931 8.900 -2.450 1.00 97.19 89 ALA A O 1
ATOM 694 N N . ALA A 1 90 ? -9.219 8.066 -4.514 1.00 96.56 90 ALA A N 1
ATOM 695 C CA . ALA A 1 90 ? -10.505 8.723 -4.735 1.00 96.56 90 ALA A CA 1
ATOM 696 C C . ALA A 1 90 ? -11.579 8.231 -3.746 1.00 96.56 90 ALA A C 1
ATOM 698 O O . ALA A 1 90 ? -12.343 9.032 -3.196 1.00 96.56 90 ALA A O 1
ATOM 699 N N . GLY A 1 91 ? -11.606 6.922 -3.476 1.00 97.62 91 GLY A N 1
ATOM 700 C CA . GLY A 1 91 ? -12.474 6.313 -2.471 1.00 97.62 91 GLY A CA 1
ATOM 701 C C . GLY A 1 91 ? -12.214 6.861 -1.066 1.00 97.62 91 GLY A C 1
ATOM 702 O O . GLY A 1 91 ? -13.157 7.261 -0.377 1.00 97.62 91 GLY A O 1
ATOM 703 N N . PHE A 1 92 ? -10.944 6.964 -0.669 1.00 98.00 92 PHE A N 1
ATOM 704 C CA . PHE A 1 92 ? -10.558 7.532 0.621 1.00 98.00 92 PHE A CA 1
ATOM 705 C C . PHE A 1 92 ? -10.975 9.001 0.759 1.00 98.00 92 PHE A C 1
ATOM 707 O O . PHE A 1 92 ? -11.530 9.385 1.786 1.00 98.00 92 PHE A O 1
ATOM 714 N N . LEU A 1 93 ? -10.798 9.825 -0.278 1.00 96.81 93 LEU A N 1
ATOM 715 C CA . LEU A 1 93 ? -11.211 11.230 -0.223 1.00 96.81 93 LEU A CA 1
ATOM 716 C C . LEU A 1 93 ? -12.730 11.378 -0.037 1.00 96.81 93 LEU A C 1
ATOM 718 O O . LEU A 1 93 ? -13.195 12.256 0.694 1.00 96.81 93 LEU A O 1
ATOM 722 N N . LYS A 1 94 ? -13.523 10.504 -0.670 1.00 97.81 94 LYS A N 1
ATOM 723 C CA . LYS A 1 94 ? -14.976 10.452 -0.453 1.00 97.81 94 LYS A CA 1
ATOM 724 C C . LYS A 1 94 ? -15.310 10.076 0.994 1.00 97.81 94 LYS A C 1
ATOM 726 O O . LYS A 1 94 ? -16.179 10.712 1.590 1.00 97.81 94 LYS A O 1
ATOM 731 N N . PHE A 1 95 ? -14.616 9.084 1.551 1.00 98.12 95 PHE A N 1
ATOM 732 C CA . PHE A 1 95 ? -14.747 8.687 2.955 1.00 98.12 95 PHE A CA 1
ATOM 733 C C . PHE A 1 95 ? -14.406 9.844 3.906 1.00 98.12 95 PHE A C 1
ATOM 735 O O . PHE A 1 95 ? -15.226 10.202 4.747 1.00 98.12 95 PHE A O 1
ATOM 742 N N . MET A 1 96 ? -13.263 10.503 3.708 1.00 97.81 96 MET A N 1
ATOM 743 C CA . MET A 1 96 ? -12.817 11.635 4.524 1.00 97.81 96 MET A CA 1
ATOM 744 C C . MET A 1 96 ? -13.842 12.778 4.527 1.00 97.81 96 MET A C 1
ATOM 746 O O . MET A 1 96 ? -14.182 13.309 5.581 1.00 97.81 96 MET A O 1
ATOM 750 N N . LYS A 1 97 ? -14.407 13.129 3.363 1.00 97.25 97 LYS A N 1
ATOM 751 C CA . LYS A 1 97 ? -15.464 14.153 3.270 1.00 97.25 97 LYS A CA 1
ATOM 752 C C . LYS A 1 97 ? -16.723 13.771 4.053 1.00 97.25 97 LYS A C 1
ATOM 754 O O . LYS A 1 97 ? -17.327 14.633 4.690 1.00 97.25 97 LYS A O 1
ATOM 759 N N . ALA A 1 98 ? -17.129 12.502 4.000 1.00 98.25 98 ALA A N 1
ATOM 760 C CA . ALA A 1 98 ? -18.290 12.014 4.740 1.00 98.25 98 ALA A CA 1
ATOM 761 C C . ALA A 1 98 ? -18.056 12.070 6.258 1.00 98.25 98 ALA A C 1
ATOM 763 O O . ALA A 1 98 ? -18.909 12.562 6.993 1.00 98.25 98 ALA A O 1
ATOM 764 N N . GLU A 1 99 ? -16.875 11.657 6.712 1.00 98.19 99 GLU A N 1
ATOM 765 C CA . GLU A 1 99 ? -16.493 11.665 8.125 1.00 98.19 99 GLU A CA 1
ATOM 766 C C . GLU A 1 99 ? -16.365 13.084 8.684 1.00 98.19 99 GLU A C 1
ATOM 768 O O . GLU A 1 99 ? -16.894 13.375 9.755 1.00 98.19 99 GLU A O 1
ATOM 773 N N . ILE A 1 100 ? -15.750 14.012 7.944 1.00 97.50 100 ILE A N 1
ATOM 774 C CA . ILE A 1 100 ? -15.706 15.427 8.339 1.00 97.50 100 ILE A CA 1
ATOM 775 C C . ILE A 1 100 ? -17.123 15.996 8.452 1.00 97.50 100 ILE A C 1
ATOM 777 O O . ILE A 1 100 ? -17.428 16.694 9.414 1.00 97.50 100 ILE A O 1
ATOM 781 N N . LYS A 1 101 ? -18.023 15.656 7.523 1.00 98.06 101 LYS A N 1
ATOM 782 C CA . LYS A 1 101 ? -19.423 16.088 7.602 1.00 98.06 101 LYS A CA 1
ATOM 783 C C . LYS A 1 101 ? -20.149 15.502 8.819 1.00 98.06 101 LYS A C 1
ATOM 785 O O . LYS A 1 101 ? -20.985 16.184 9.402 1.00 98.06 101 LYS A O 1
ATOM 790 N N . GLN A 1 102 ? -19.869 14.250 9.179 1.00 97.88 102 GLN A N 1
ATOM 791 C CA . GLN A 1 102 ? -20.585 13.541 10.240 1.00 97.88 102 GLN A CA 1
ATOM 792 C C . GLN A 1 102 ? -20.058 13.851 11.647 1.00 97.88 102 GLN A C 1
ATOM 794 O O . GLN A 1 102 ? -20.852 14.008 12.571 1.00 97.88 102 GLN A O 1
ATOM 799 N N . ARG A 1 103 ? -18.735 13.910 11.825 1.00 96.69 103 ARG A N 1
ATOM 800 C CA . ARG A 1 103 ? -18.075 14.051 13.137 1.00 96.69 103 ARG A CA 1
ATOM 801 C C . ARG A 1 103 ? -17.041 15.178 13.212 1.00 96.69 103 ARG A C 1
ATOM 803 O O . ARG A 1 103 ? -16.380 15.328 14.233 1.00 96.69 103 ARG A O 1
ATOM 810 N N . GLY A 1 104 ? -16.888 15.968 12.150 1.00 96.44 104 GLY A N 1
ATOM 811 C CA . GLY A 1 104 ? -16.033 17.158 12.113 1.00 96.44 104 GLY A CA 1
ATOM 812 C C . GLY A 1 104 ? -14.569 16.907 11.751 1.00 96.44 104 GLY A C 1
ATOM 813 O O . GLY A 1 104 ? -13.853 17.862 11.465 1.00 96.44 104 GLY A O 1
ATOM 814 N N . ASN A 1 105 ? -14.095 15.657 11.750 1.00 95.25 105 ASN A N 1
ATOM 815 C CA . ASN A 1 105 ? -12.693 15.339 11.483 1.00 95.25 105 ASN A CA 1
ATOM 816 C C . ASN A 1 105 ? -12.472 13.883 11.019 1.00 95.25 105 ASN A C 1
ATOM 818 O O . ASN A 1 105 ? -13.369 13.034 11.043 1.00 95.25 105 ASN A O 1
ATOM 822 N N . THR A 1 106 ? -11.256 13.590 10.550 1.00 97.38 106 THR A N 1
ATOM 823 C CA . THR A 1 106 ? -10.811 12.231 10.198 1.00 97.38 106 THR A CA 1
ATOM 824 C C . THR A 1 106 ? -9.328 12.086 10.532 1.00 97.38 106 THR A C 1
ATOM 826 O O . THR A 1 106 ? -8.535 12.840 9.968 1.00 97.38 106 THR A O 1
ATOM 829 N N . PRO A 1 107 ? -8.932 11.187 11.451 1.00 97.50 107 PRO A N 1
ATOM 830 C CA . PRO A 1 107 ? -7.522 10.920 11.692 1.00 97.50 107 PRO A CA 1
ATOM 831 C C . PRO A 1 107 ? -6.939 10.225 10.463 1.00 97.50 107 PRO A C 1
ATOM 833 O O . PRO A 1 107 ? -7.495 9.235 9.983 1.00 97.50 107 PRO A O 1
ATOM 836 N N . ALA A 1 108 ? -5.846 10.763 9.939 1.00 97.69 108 ALA A N 1
ATOM 837 C CA . ALA A 1 108 ? -5.245 10.289 8.703 1.00 97.69 108 ALA A CA 1
ATOM 838 C C . ALA A 1 108 ? -3.726 10.491 8.738 1.00 97.69 108 ALA A C 1
ATOM 840 O O . ALA A 1 108 ? -3.242 11.579 9.049 1.00 97.69 108 ALA A O 1
ATOM 841 N N . ASP A 1 109 ? -2.979 9.433 8.424 1.00 97.56 109 ASP A N 1
ATOM 842 C CA . ASP A 1 109 ? -1.524 9.482 8.309 1.00 97.56 109 ASP A CA 1
ATOM 843 C C . ASP A 1 109 ? -1.135 9.637 6.838 1.00 97.56 109 ASP A C 1
ATOM 845 O O . ASP A 1 109 ? -1.201 8.691 6.050 1.00 97.56 109 ASP A O 1
ATOM 849 N N . TRP A 1 110 ? -0.744 10.855 6.469 1.00 97.31 110 TRP A N 1
ATOM 850 C CA . TRP A 1 110 ? -0.409 11.209 5.093 1.00 97.31 110 TRP A CA 1
ATOM 851 C C . TRP A 1 110 ? 0.739 10.361 4.524 1.00 97.31 110 TRP A C 1
ATOM 853 O O . TRP A 1 110 ? 0.710 10.012 3.343 1.00 97.31 110 TRP A O 1
ATOM 863 N N . VAL A 1 111 ? 1.714 9.978 5.361 1.00 97.19 111 VAL A N 1
ATOM 864 C CA . VAL A 1 111 ? 2.890 9.196 4.940 1.00 97.19 111 VAL A CA 1
ATOM 865 C C . VAL A 1 111 ? 2.485 7.795 4.485 1.00 97.19 111 VAL A C 1
ATOM 867 O O . VAL A 1 111 ? 3.059 7.267 3.537 1.00 97.19 111 VAL A O 1
ATOM 870 N N . TRP A 1 112 ? 1.477 7.205 5.131 1.00 96.50 112 TRP A N 1
ATOM 871 C CA . TRP A 1 112 ? 0.977 5.867 4.803 1.00 96.50 112 TRP A CA 1
ATOM 872 C C . TRP A 1 112 ? -0.126 5.865 3.744 1.00 96.50 112 TRP A C 1
ATOM 874 O O . TRP A 1 112 ? -0.264 4.892 3.007 1.00 96.50 112 TRP A O 1
ATOM 884 N N . LEU A 1 113 ? -0.923 6.933 3.671 1.00 96.81 113 LEU A N 1
ATOM 885 C CA . LEU A 1 113 ? -2.025 7.047 2.713 1.00 96.81 113 LEU A CA 1
ATOM 886 C C . LEU A 1 113 ? -1.553 7.414 1.306 1.00 96.81 113 LEU A C 1
ATOM 888 O O . LEU A 1 113 ? -2.206 7.063 0.322 1.00 96.81 113 LEU A O 1
ATOM 892 N N . THR A 1 114 ? -0.439 8.134 1.201 1.00 96.62 114 THR A N 1
ATOM 893 C CA . THR A 1 114 ? 0.130 8.519 -0.088 1.00 96.62 114 THR A CA 1
ATOM 894 C C . THR A 1 114 ? 0.732 7.286 -0.774 1.00 96.62 114 THR A C 1
ATOM 896 O O . THR A 1 114 ? 1.642 6.668 -0.219 1.00 96.62 114 THR A O 1
ATOM 899 N N . PRO A 1 115 ? 0.270 6.906 -1.983 1.00 96.44 115 PRO A N 1
ATOM 900 C CA . PRO A 1 115 ? 0.792 5.729 -2.668 1.00 96.44 115 PRO A CA 1
ATOM 901 C C . PRO A 1 115 ? 2.296 5.853 -2.952 1.00 96.44 115 PRO A C 1
ATOM 903 O O . PRO A 1 115 ? 2.758 6.956 -3.241 1.00 96.44 115 PRO A O 1
ATOM 906 N N . PRO A 1 116 ? 3.060 4.746 -2.958 1.00 96.12 116 PRO A N 1
ATOM 907 C CA . PRO A 1 116 ? 4.512 4.767 -3.160 1.00 96.12 116 PRO A CA 1
ATOM 908 C C . PRO A 1 116 ? 4.944 4.978 -4.624 1.00 96.12 116 PRO A C 1
ATOM 910 O O . PRO A 1 116 ? 6.136 5.015 -4.910 1.00 96.12 116 PRO A O 1
ATOM 913 N N . ILE A 1 117 ? 3.993 5.069 -5.557 1.00 96.75 117 ILE A N 1
ATOM 914 C CA . ILE A 1 117 ? 4.208 5.391 -6.972 1.00 96.75 117 ILE A CA 1
ATOM 915 C C . ILE A 1 117 ? 3.202 6.465 -7.381 1.00 96.75 117 ILE A C 1
ATOM 917 O O . ILE A 1 117 ? 2.084 6.492 -6.862 1.00 96.75 117 ILE A O 1
ATOM 921 N N . SER A 1 118 ? 3.598 7.357 -8.292 1.00 96.25 118 SER A N 1
ATOM 922 C CA . SER A 1 118 ? 2.721 8.401 -8.846 1.00 96.25 118 SER A CA 1
ATOM 923 C C . SER A 1 118 ? 2.051 9.288 -7.787 1.00 96.25 118 SER A C 1
ATOM 925 O O . SER A 1 118 ? 0.967 9.826 -8.010 1.00 96.25 118 SER A O 1
ATOM 927 N N . SER A 1 119 ? 2.701 9.473 -6.634 1.00 94.75 119 SER A N 1
ATOM 928 C CA . SER A 1 119 ? 2.146 10.161 -5.466 1.00 94.75 119 SER A CA 1
ATOM 929 C C . SER A 1 119 ? 1.635 11.558 -5.806 1.00 94.75 119 SER A C 1
ATOM 931 O O . SER A 1 119 ? 0.490 11.871 -5.509 1.00 94.75 119 SER A O 1
ATOM 933 N N . GLY A 1 120 ? 2.431 12.363 -6.520 1.00 95.62 120 GLY A N 1
ATOM 934 C CA . GLY A 1 120 ? 2.054 13.728 -6.908 1.00 95.62 120 GLY A CA 1
ATOM 935 C C . GLY A 1 120 ? 0.841 13.818 -7.845 1.00 95.62 120 GLY A C 1
ATOM 936 O O . GLY A 1 120 ? 0.230 14.880 -7.947 1.00 95.62 120 GLY A O 1
ATOM 937 N N . MET A 1 121 ? 0.471 12.715 -8.507 1.00 95.56 121 MET A N 1
ATOM 938 C CA . MET A 1 121 ? -0.735 12.612 -9.341 1.00 95.56 121 MET A CA 1
ATOM 939 C C . MET A 1 121 ? -1.954 12.100 -8.555 1.00 95.56 121 MET A C 1
ATOM 941 O O . MET A 1 121 ? -3.071 12.106 -9.068 1.00 95.56 121 MET A O 1
ATOM 945 N N . SER A 1 122 ? -1.766 11.636 -7.316 1.00 94.44 122 SER A N 1
ATOM 946 C CA . SER A 1 122 ? -2.853 11.206 -6.439 1.00 94.44 122 SER A CA 1
ATOM 947 C C . SER A 1 122 ? -3.518 12.402 -5.762 1.00 94.44 122 SER A C 1
ATOM 949 O O . SER A 1 122 ? -2.854 13.313 -5.271 1.00 94.44 122 SER A O 1
ATOM 951 N N . VAL A 1 123 ? -4.848 12.363 -5.648 1.00 93.50 123 VAL A N 1
ATOM 952 C CA . VAL A 1 123 ? -5.629 13.387 -4.931 1.00 93.50 123 VAL A CA 1
ATOM 953 C C . VAL A 1 123 ? -5.264 13.488 -3.447 1.00 93.50 123 VAL A C 1
ATOM 955 O O . VAL A 1 123 ? -5.438 14.545 -2.850 1.00 93.50 123 VAL A O 1
ATOM 958 N N . ILE A 1 124 ? -4.744 12.406 -2.856 1.00 95.88 124 ILE A N 1
ATOM 959 C CA . ILE A 1 124 ? -4.324 12.363 -1.449 1.00 95.88 124 ILE A CA 1
ATOM 960 C C . ILE A 1 124 ? -3.109 13.257 -1.200 1.00 95.88 124 ILE A C 1
ATOM 962 O O . ILE A 1 124 ? -3.032 13.895 -0.155 1.00 95.88 124 ILE A O 1
ATOM 966 N N . PHE A 1 125 ? -2.181 13.334 -2.156 1.00 97.00 125 PHE A N 1
ATOM 967 C CA . PHE A 1 125 ? -0.926 14.063 -1.975 1.00 97.00 125 PHE A CA 1
ATOM 968 C C . PHE A 1 125 ? -1.159 15.549 -1.682 1.00 97.00 125 PHE A C 1
ATOM 970 O O . PHE A 1 125 ? -0.467 16.129 -0.854 1.00 97.00 125 PHE A O 1
ATOM 977 N N . HIS A 1 126 ? -2.180 16.136 -2.307 1.00 96.75 126 HIS A N 1
ATOM 978 C CA . HIS A 1 126 ? -2.532 17.553 -2.172 1.00 96.75 126 HIS A CA 1
ATOM 979 C C . HIS A 1 126 ? -3.479 17.846 -1.000 1.00 96.75 126 HIS A C 1
ATOM 981 O O . HIS A 1 126 ? -3.867 18.994 -0.799 1.00 96.75 126 HIS A O 1
ATOM 987 N N . GLN A 1 127 ? -3.896 16.824 -0.248 1.00 96.69 127 GLN A N 1
ATOM 988 C CA . GLN A 1 127 ? -4.826 16.974 0.864 1.00 96.69 127 GLN A CA 1
ATOM 989 C C . GLN A 1 127 ? -4.059 17.046 2.185 1.00 96.69 127 GLN A C 1
ATOM 991 O O . GLN A 1 127 ? -3.426 16.079 2.603 1.00 96.69 127 GLN A O 1
ATOM 996 N N . GLU A 1 128 ? -4.183 18.171 2.887 1.00 96.12 128 GLU A N 1
ATOM 997 C CA . GLU A 1 128 ? -3.686 18.293 4.257 1.00 96.12 128 GLU A CA 1
ATOM 998 C C . GLU A 1 128 ? -4.485 17.389 5.202 1.00 96.12 128 GLU A C 1
ATOM 1000 O O . GLU A 1 128 ? -5.713 17.264 5.097 1.00 96.12 128 GLU A O 1
ATOM 1005 N N . MET A 1 129 ? -3.777 16.740 6.124 1.00 96.81 129 MET A N 1
ATOM 1006 C CA . MET A 1 129 ? -4.327 15.732 7.024 1.00 96.81 129 MET A CA 1
ATOM 1007 C C . MET A 1 129 ? -3.759 15.906 8.429 1.00 96.81 129 MET A C 1
ATOM 1009 O O . MET A 1 129 ? -2.604 16.288 8.604 1.00 96.81 129 MET A O 1
ATOM 1013 N N . LEU A 1 130 ? -4.573 15.586 9.434 1.00 96.81 130 LEU A N 1
ATOM 1014 C CA . LEU A 1 130 ? -4.149 15.553 10.829 1.00 96.81 130 LEU A CA 1
ATOM 1015 C C . LEU A 1 130 ? -4.067 14.104 11.301 1.00 96.81 130 LEU A C 1
ATOM 1017 O O . LEU A 1 130 ? -5.055 13.367 11.254 1.00 96.81 130 LEU A O 1
ATOM 1021 N N . ASN A 1 131 ? -2.899 13.725 11.813 1.00 97.75 131 ASN A N 1
ATOM 1022 C CA . ASN A 1 131 ? -2.687 12.431 12.443 1.00 97.75 131 ASN A CA 1
ATOM 1023 C C . ASN A 1 131 ? -2.857 12.563 13.961 1.00 97.75 131 ASN A C 1
ATOM 1025 O O . ASN A 1 131 ? -2.112 13.281 14.627 1.00 97.75 131 ASN A O 1
ATOM 1029 N N . TYR A 1 132 ? -3.862 11.890 14.506 1.00 96.88 132 TYR A N 1
ATOM 1030 C CA . TYR A 1 132 ? -4.128 11.827 15.939 1.00 96.88 132 TYR A CA 1
ATOM 1031 C C . TYR A 1 132 ? -4.824 10.512 16.269 1.00 96.88 132 TYR A C 1
ATOM 1033 O O . TYR A 1 132 ? -5.431 9.864 15.416 1.00 96.88 132 TYR A O 1
ATOM 1041 N N . ILE A 1 133 ? -4.729 10.102 17.531 1.00 96.00 133 ILE A N 1
ATOM 1042 C CA . ILE A 1 133 ? -5.155 8.771 17.948 1.00 96.00 133 ILE A CA 1
ATOM 1043 C C . ILE A 1 133 ? -6.517 8.840 18.636 1.00 96.00 133 ILE A C 1
ATOM 1045 O O . ILE A 1 133 ? -6.696 9.565 19.612 1.00 96.00 133 ILE A O 1
ATOM 1049 N N . LEU A 1 134 ? -7.457 8.029 18.153 1.00 95.56 134 LEU A N 1
ATOM 1050 C CA . LEU A 1 134 ? -8.757 7.797 18.780 1.00 95.56 134 LEU A CA 1
ATOM 1051 C C . LEU A 1 134 ? -8.823 6.392 19.393 1.00 95.56 134 LEU A C 1
ATOM 1053 O O . LEU A 1 134 ? -7.954 5.553 19.159 1.00 95.56 134 LEU A O 1
ATOM 1057 N N . LYS A 1 135 ? -9.859 6.138 20.197 1.00 96.06 135 LYS A N 1
ATOM 1058 C CA . LYS A 1 135 ? -10.217 4.802 20.694 1.00 96.06 135 LYS A CA 1
ATOM 1059 C C . LYS A 1 135 ? -11.655 4.478 20.265 1.00 96.06 135 LYS A C 1
ATOM 1061 O O . LYS A 1 135 ? -12.480 5.391 20.279 1.00 96.06 135 LYS A O 1
ATOM 1066 N N . PRO A 1 136 ? -11.984 3.214 19.942 1.00 97.00 136 PRO A N 1
ATOM 1067 C CA . PRO A 1 136 ? -11.097 2.044 19.895 1.00 97.00 136 PRO A CA 1
ATOM 1068 C C . PRO A 1 136 ? -10.067 2.112 18.754 1.00 97.00 136 PRO A C 1
ATOM 1070 O O . PRO A 1 136 ? -10.246 2.876 17.810 1.00 97.00 136 PRO A O 1
ATOM 1073 N N . ARG A 1 137 ? -8.973 1.344 18.854 1.00 96.06 137 ARG A N 1
ATOM 1074 C CA . ARG A 1 137 ? -7.873 1.367 17.867 1.00 96.06 137 ARG A CA 1
ATOM 1075 C C . ARG A 1 137 ? -7.160 0.032 17.707 1.00 96.06 137 ARG A C 1
ATOM 1077 O O . ARG A 1 137 ? -7.159 -0.789 18.622 1.00 96.06 137 ARG A O 1
ATOM 1084 N N . VAL A 1 138 ? -6.501 -0.131 16.564 1.00 96.56 138 VAL A N 1
ATOM 1085 C CA . VAL A 1 138 ? -5.519 -1.191 16.314 1.00 96.56 138 VAL A CA 1
ATOM 1086 C C . VAL A 1 138 ? -4.149 -0.707 16.791 1.00 96.56 138 VAL A C 1
ATOM 1088 O O . VAL A 1 138 ? -3.795 0.449 16.565 1.00 96.56 138 VAL A O 1
ATOM 1091 N N . VAL A 1 139 ? -3.393 -1.565 17.472 1.00 95.25 139 VAL A N 1
ATOM 1092 C CA . VAL A 1 139 ? -2.062 -1.251 18.006 1.00 95.25 139 VAL A CA 1
ATOM 1093 C C . VAL A 1 139 ? -1.055 -2.341 17.668 1.00 95.25 139 VAL A C 1
ATOM 1095 O O . VAL A 1 139 ? -1.403 -3.523 17.551 1.00 95.25 139 VAL A O 1
ATOM 1098 N N . ASP A 1 140 ? 0.205 -1.935 17.557 1.00 94.31 140 ASP A N 1
ATOM 1099 C CA . ASP A 1 140 ? 1.332 -2.853 17.467 1.00 94.31 140 ASP A CA 1
ATOM 1100 C C . ASP A 1 140 ? 1.540 -3.617 18.773 1.00 94.31 140 ASP A C 1
ATOM 1102 O O . ASP A 1 140 ? 1.190 -3.163 19.867 1.00 94.31 140 ASP A O 1
ATOM 1106 N N . GLN A 1 141 ? 2.129 -4.801 18.644 1.00 92.69 141 GLN A N 1
ATOM 1107 C CA . GLN A 1 141 ? 2.497 -5.647 19.765 1.00 92.69 141 GLN A CA 1
ATOM 1108 C C . GLN A 1 141 ? 3.971 -6.000 19.674 1.00 92.69 141 GLN A C 1
ATOM 1110 O O . GLN A 1 141 ? 4.532 -6.127 18.588 1.00 92.69 141 GLN A O 1
ATOM 1115 N N . VAL A 1 142 ? 4.581 -6.212 20.835 1.00 92.88 142 VAL A N 1
ATOM 1116 C CA . VAL A 1 142 ? 5.889 -6.860 20.896 1.00 92.88 142 VAL A CA 1
ATOM 1117 C C . VAL A 1 142 ? 5.745 -8.272 20.341 1.00 92.88 142 VAL A C 1
ATOM 1119 O O . VAL A 1 142 ? 4.783 -8.974 20.668 1.00 92.88 142 VAL A O 1
ATOM 1122 N N . GLU A 1 143 ? 6.704 -8.684 19.518 1.00 92.50 143 GLU A N 1
ATOM 1123 C CA . GLU A 1 143 ? 6.721 -10.022 18.942 1.00 92.50 143 GLU A CA 1
ATOM 1124 C C . GLU A 1 143 ? 6.615 -11.089 20.046 1.00 92.50 143 GLU A C 1
ATOM 1126 O O . GLU A 1 143 ? 7.331 -11.028 21.055 1.00 92.50 143 GLU A O 1
ATOM 1131 N N . PRO A 1 144 ? 5.731 -12.090 19.891 1.00 91.44 144 PRO A N 1
ATOM 1132 C CA . PRO A 1 144 ? 5.387 -12.987 20.988 1.00 91.44 144 PRO A CA 1
ATOM 1133 C C . PRO A 1 144 ? 6.580 -13.820 21.467 1.00 91.44 144 PRO A C 1
ATOM 1135 O O . PRO A 1 144 ? 6.676 -14.101 22.658 1.00 91.44 144 PRO A O 1
ATOM 1138 N N . TRP A 1 145 ? 7.513 -14.179 20.579 1.00 91.06 145 TRP A N 1
ATOM 1139 C CA . TRP A 1 145 ? 8.700 -14.968 20.931 1.00 91.06 145 TRP A CA 1
ATOM 1140 C C . TRP A 1 145 ? 9.722 -14.209 21.783 1.00 91.06 145 TRP A C 1
ATOM 1142 O O . TRP A 1 145 ? 10.494 -14.857 22.482 1.00 91.06 145 TRP A O 1
ATOM 1152 N N . ILE A 1 146 ? 9.710 -12.871 21.783 1.00 92.56 146 ILE A N 1
ATOM 1153 C CA . ILE A 1 146 ? 10.581 -12.065 22.655 1.00 92.56 146 ILE A CA 1
ATOM 1154 C C . ILE A 1 146 ? 10.156 -12.223 24.120 1.00 92.56 146 ILE A C 1
ATOM 1156 O O . ILE A 1 146 ? 10.992 -12.304 25.016 1.00 92.56 146 ILE A O 1
ATOM 1160 N N . LEU A 1 147 ? 8.844 -12.282 24.368 1.00 88.31 147 LEU A N 1
ATOM 1161 C CA . LEU A 1 147 ? 8.266 -12.381 25.713 1.00 88.31 147 LEU A CA 1
ATOM 1162 C C . LEU A 1 147 ? 7.948 -13.819 26.132 1.00 88.31 147 LEU A C 1
ATOM 1164 O O . LEU A 1 147 ? 7.625 -14.074 27.294 1.00 88.31 147 LEU A O 1
ATOM 1168 N N . TYR A 1 148 ? 7.980 -14.760 25.191 1.00 90.25 148 TYR A N 1
ATOM 1169 C CA . TYR A 1 148 ? 7.591 -16.136 25.440 1.00 90.25 148 TYR A CA 1
ATOM 1170 C C . TYR A 1 148 ? 8.563 -16.819 26.409 1.00 90.25 148 TYR A C 1
ATOM 1172 O O . TYR A 1 148 ? 9.716 -17.094 26.083 1.00 90.25 148 TYR A O 1
ATOM 1180 N N . ALA A 1 149 ? 8.060 -17.162 27.594 1.00 88.62 149 ALA A N 1
ATOM 1181 C CA . ALA A 1 149 ? 8.735 -18.053 28.525 1.00 88.62 149 ALA A CA 1
ATOM 1182 C C . ALA A 1 149 ? 8.220 -19.487 28.308 1.00 88.62 149 ALA A C 1
ATOM 1184 O O . ALA A 1 149 ? 7.042 -19.753 28.572 1.00 88.62 149 ALA A O 1
ATOM 1185 N N . PRO A 1 150 ? 9.068 -20.436 27.864 1.00 86.38 150 PRO A N 1
ATOM 1186 C CA . PRO A 1 150 ? 8.653 -21.819 27.700 1.00 86.38 150 PRO A CA 1
ATOM 1187 C C . PRO A 1 150 ? 8.132 -22.387 29.017 1.00 86.38 150 PRO A C 1
ATOM 1189 O O . PRO A 1 150 ? 8.770 -22.248 30.067 1.00 86.38 150 PRO A O 1
ATOM 1192 N N . LEU A 1 151 ? 6.999 -23.088 28.963 1.00 82.44 151 LEU A N 1
ATOM 1193 C CA . LEU A 1 151 ? 6.523 -23.857 30.106 1.00 82.44 151 LEU A CA 1
ATOM 1194 C C . LEU A 1 151 ? 7.591 -24.896 30.469 1.00 82.44 151 LEU A C 1
ATOM 1196 O O . LEU A 1 151 ? 7.818 -25.863 29.738 1.00 82.44 151 LEU A O 1
ATOM 1200 N N . LYS A 1 152 ? 8.257 -24.715 31.615 1.00 77.56 152 LYS A N 1
ATOM 1201 C CA . LYS A 1 152 ? 9.122 -25.758 32.171 1.00 77.56 152 LYS A CA 1
ATOM 1202 C C . LYS A 1 152 ? 8.245 -26.984 32.409 1.00 77.56 152 LYS A C 1
ATOM 1204 O O . LYS A 1 152 ? 7.255 -26.890 33.136 1.00 77.56 152 LYS A O 1
ATOM 1209 N N . LYS A 1 153 ? 8.605 -28.138 31.828 1.00 62.09 153 LYS A N 1
ATOM 1210 C CA . LYS A 1 153 ? 7.972 -29.417 32.183 1.00 62.09 153 LYS A CA 1
ATOM 1211 C C . LYS A 1 153 ? 7.995 -29.530 33.704 1.00 62.09 153 LYS A C 1
ATOM 1213 O O . LYS A 1 153 ? 9.065 -29.598 34.312 1.00 62.09 153 LYS A O 1
ATOM 1218 N N . ARG A 1 154 ? 6.818 -29.522 34.326 1.00 57.22 154 ARG A N 1
ATOM 1219 C CA . ARG A 1 154 ? 6.684 -29.680 35.770 1.00 57.22 154 ARG A CA 1
ATOM 1220 C C . ARG A 1 154 ? 7.094 -31.118 36.103 1.00 57.22 154 ARG A C 1
ATOM 1222 O O . ARG A 1 154 ? 6.269 -32.021 36.021 1.00 57.22 154 ARG A O 1
ATOM 1229 N N . LYS A 1 155 ? 8.367 -31.344 36.463 1.00 55.44 155 LYS A N 1
ATOM 1230 C CA . LYS A 1 155 ? 8.857 -32.661 36.930 1.00 55.44 155 LYS A CA 1
ATOM 1231 C C . LYS A 1 155 ? 8.003 -33.215 38.089 1.00 55.44 155 LYS A C 1
ATOM 1233 O O . LYS A 1 155 ? 7.897 -34.422 38.236 1.00 55.44 155 LYS A O 1
ATOM 1238 N N . GLN A 1 156 ? 7.309 -32.347 38.830 1.00 51.44 156 GLN A N 1
ATOM 1239 C CA . GLN A 1 156 ? 6.444 -32.702 39.962 1.00 51.44 156 GLN A CA 1
ATOM 1240 C C . GLN A 1 156 ? 5.088 -33.352 39.623 1.00 51.44 156 GLN A C 1
ATOM 1242 O O . GLN A 1 156 ? 4.417 -33.800 40.545 1.00 51.44 156 GLN A O 1
ATOM 1247 N N . MET A 1 157 ? 4.647 -33.445 38.360 1.00 45.47 157 MET A N 1
ATOM 1248 C CA . MET A 1 157 ? 3.398 -34.178 38.053 1.00 45.47 157 MET A CA 1
ATOM 1249 C C . MET A 1 157 ? 3.579 -35.704 37.976 1.00 45.47 157 MET A C 1
ATOM 1251 O O . MET A 1 157 ? 2.595 -36.429 38.069 1.00 45.47 157 MET A O 1
ATOM 1255 N N . LEU A 1 158 ? 4.818 -36.195 37.856 1.00 50.50 158 LEU A N 1
ATOM 1256 C CA . LEU A 1 158 ? 5.142 -37.630 37.884 1.00 50.50 158 LEU A CA 1
ATOM 1257 C C . LEU A 1 158 ? 5.337 -38.186 39.306 1.00 50.50 158 LEU A C 1
ATOM 1259 O O . LEU A 1 158 ? 5.373 -39.399 39.474 1.00 50.50 158 LEU A O 1
ATOM 1263 N N . GLU A 1 159 ? 5.413 -37.319 40.320 1.00 47.16 159 GLU A N 1
ATOM 1264 C CA . GLU A 1 159 ? 5.577 -37.695 41.734 1.00 47.16 159 GLU A CA 1
ATOM 1265 C C . GLU A 1 159 ? 4.342 -37.390 42.588 1.00 47.16 159 GLU A C 1
ATOM 1267 O O . GLU A 1 159 ? 4.399 -37.474 43.814 1.00 47.16 159 GLU A O 1
ATOM 1272 N N . MET A 1 160 ? 3.193 -37.068 41.983 1.00 42.69 160 MET A N 1
ATOM 1273 C CA . MET A 1 160 ? 1.955 -37.263 42.732 1.00 42.69 160 MET A CA 1
ATOM 1274 C C . MET A 1 160 ? 1.844 -38.768 42.969 1.00 42.69 160 MET A C 1
ATOM 1276 O O . MET A 1 160 ? 1.748 -39.505 41.982 1.00 42.69 160 MET A O 1
ATOM 1280 N N . PRO A 1 161 ? 1.845 -39.261 44.224 1.00 47.94 161 PRO A N 1
ATOM 1281 C CA . PRO A 1 161 ? 1.442 -40.629 44.446 1.00 47.94 161 PRO A CA 1
ATOM 1282 C C . PRO A 1 161 ? 0.028 -40.698 43.886 1.00 47.94 161 PRO A C 1
ATOM 1284 O O . PRO A 1 161 ? -0.890 -40.064 44.413 1.00 47.94 161 PRO A O 1
ATOM 1287 N N . LEU A 1 162 ? -0.140 -41.416 42.771 1.00 48.94 162 LEU A N 1
ATOM 1288 C CA . LEU A 1 162 ? -1.430 -41.960 42.383 1.00 48.94 162 LEU A CA 1
ATOM 1289 C C . LEU A 1 162 ? -1.992 -42.510 43.681 1.00 48.94 162 LEU A C 1
ATOM 1291 O O . LEU A 1 162 ? -1.418 -43.455 44.223 1.00 48.94 162 LEU A O 1
ATOM 1295 N N . ARG A 1 163 ? -3.015 -41.844 44.233 1.00 46.22 163 ARG A N 1
ATOM 1296 C CA . ARG A 1 163 ? -3.680 -42.259 45.462 1.00 46.22 163 ARG A CA 1
ATOM 1297 C C . ARG A 1 163 ? -4.172 -43.661 45.163 1.00 46.22 163 ARG A C 1
ATOM 1299 O O . ARG A 1 163 ? -5.153 -43.843 44.440 1.00 46.22 163 ARG A O 1
ATOM 1306 N N . SER A 1 164 ? -3.359 -44.632 45.563 1.00 49.78 164 SER A N 1
ATOM 1307 C CA . SER A 1 164 ? -3.461 -45.980 45.053 1.00 49.78 164 SER A CA 1
ATOM 1308 C C . SER A 1 164 ? -4.802 -46.501 45.520 1.00 49.78 164 SER A C 1
ATOM 1310 O O . SER A 1 164 ? -5.241 -46.267 46.649 1.00 49.78 164 SER A O 1
ATOM 1312 N N . LYS A 1 165 ? -5.503 -47.071 44.547 1.00 50.19 165 LYS A N 1
ATOM 1313 C CA . LYS A 1 165 ? -6.899 -47.472 44.605 1.00 50.19 165 LYS A CA 1
ATOM 1314 C C . LYS A 1 165 ? -7.274 -48.012 45.985 1.00 50.19 165 LYS A C 1
ATOM 1316 O O . LYS A 1 165 ? -6.701 -48.980 46.481 1.00 50.19 165 LYS A O 1
ATOM 1321 N N . ILE A 1 166 ? -8.278 -47.353 46.549 1.00 52.62 166 ILE A N 1
ATOM 1322 C CA . ILE A 1 166 ? -9.112 -47.755 47.677 1.00 52.62 166 ILE A CA 1
ATOM 1323 C C . ILE A 1 166 ? -9.198 -49.289 47.790 1.00 52.62 166 ILE A C 1
ATOM 1325 O O . ILE A 1 166 ? -9.498 -49.993 46.823 1.00 52.62 166 ILE A O 1
ATOM 1329 N N . ARG A 1 167 ? -8.936 -49.793 49.003 1.00 53.38 167 ARG A N 1
ATOM 1330 C CA . ARG A 1 167 ? -9.016 -51.199 49.430 1.00 53.38 167 ARG A CA 1
ATOM 1331 C C . ARG A 1 167 ? -10.388 -51.826 49.106 1.00 53.38 167 ARG A C 1
ATOM 1333 O O . ARG A 1 167 ? -11.243 -51.902 49.976 1.00 53.38 167 ARG A O 1
ATOM 1340 N N . HIS A 1 168 ? -10.586 -52.357 47.899 1.00 53.03 168 HIS A N 1
ATOM 1341 C CA . HIS A 1 168 ? -11.789 -53.142 47.554 1.00 53.03 168 HIS A CA 1
ATOM 1342 C C . HIS A 1 168 ? -11.557 -54.658 47.453 1.00 53.03 168 HIS A C 1
ATOM 1344 O O . HIS A 1 168 ? -12.489 -55.411 47.184 1.00 53.03 168 HIS A O 1
ATOM 1350 N N . ARG A 1 169 ? -10.342 -55.146 47.736 1.00 49.06 169 ARG A N 1
ATOM 1351 C CA . ARG A 1 169 ? -9.989 -56.568 47.565 1.00 49.06 169 ARG A CA 1
ATOM 1352 C C . ARG A 1 169 ? -10.655 -57.514 48.584 1.00 49.06 169 ARG A C 1
ATOM 1354 O O . ARG A 1 169 ? -10.810 -58.694 48.300 1.00 49.06 169 ARG A O 1
ATOM 1361 N N . TRP A 1 170 ? -11.075 -57.008 49.747 1.00 51.81 170 TRP A N 1
ATOM 1362 C CA . TRP A 1 170 ? -11.730 -57.815 50.792 1.00 51.81 170 TRP A CA 1
ATOM 1363 C C . TRP A 1 170 ? -13.244 -57.995 50.584 1.00 51.81 170 TRP A C 1
ATOM 1365 O O . TRP A 1 170 ? -13.789 -59.042 50.932 1.00 51.81 170 TRP A O 1
ATOM 1375 N N . LEU A 1 171 ? -13.925 -57.009 49.989 1.00 52.16 171 LEU A N 1
ATOM 1376 C CA . LEU A 1 171 ? -15.373 -57.065 49.741 1.00 52.16 171 LEU A CA 1
ATOM 1377 C C . LEU A 1 171 ? -15.724 -58.009 48.581 1.00 52.16 171 LEU A C 1
ATOM 1379 O O . LEU A 1 171 ? -16.704 -58.749 48.671 1.00 52.16 171 LEU A O 1
ATOM 1383 N N . THR A 1 172 ? -14.891 -58.065 47.538 1.00 55.56 172 THR A N 1
ATOM 1384 C CA . THR A 1 172 ? -15.113 -58.953 46.384 1.00 55.56 172 THR A CA 1
ATOM 1385 C C . THR A 1 172 ? -14.940 -60.433 46.734 1.00 55.56 172 THR A C 1
ATOM 1387 O O . THR A 1 172 ? -15.720 -61.265 46.275 1.00 55.56 172 THR A O 1
ATOM 1390 N N . LEU A 1 173 ? -13.989 -60.774 47.613 1.00 56.00 173 LEU A N 1
ATOM 1391 C CA . LEU A 1 173 ? -13.772 -62.158 48.052 1.00 56.00 173 LEU A CA 1
ATOM 1392 C C . LEU A 1 173 ? -14.923 -62.701 48.911 1.00 56.00 173 LEU A C 1
ATOM 1394 O O . LEU A 1 173 ? -15.286 -63.867 48.766 1.00 56.00 173 LEU A O 1
ATOM 1398 N N . ARG A 1 174 ? -15.531 -61.877 49.780 1.00 57.41 174 ARG A N 1
ATOM 1399 C CA . ARG A 1 174 ? -16.707 -62.296 50.566 1.00 57.41 174 ARG A CA 1
ATOM 1400 C C . ARG A 1 174 ? -17.933 -62.510 49.684 1.00 57.41 174 ARG A C 1
ATOM 1402 O O . ARG A 1 174 ? -18.596 -63.531 49.841 1.00 57.41 174 ARG A O 1
ATOM 1409 N N . ALA A 1 175 ? -18.194 -61.606 48.738 1.00 58.06 175 ALA A N 1
ATOM 1410 C CA . ALA A 1 175 ? -19.307 -61.753 47.802 1.00 58.06 175 ALA A CA 1
ATOM 1411 C C . ALA A 1 175 ? -19.170 -63.032 46.957 1.00 58.06 175 ALA A C 1
ATOM 1413 O O . ALA A 1 175 ? -20.113 -63.817 46.878 1.00 58.06 175 ALA A O 1
ATOM 1414 N N . ALA A 1 176 ? -17.974 -63.310 46.423 1.00 58.94 176 ALA A N 1
ATOM 1415 C CA . ALA A 1 176 ? -17.715 -64.535 45.665 1.00 58.94 176 ALA A CA 1
ATOM 1416 C C . ALA A 1 176 ? -17.925 -65.805 46.511 1.00 58.94 176 ALA A C 1
ATOM 1418 O O . ALA A 1 176 ? -18.543 -66.761 46.048 1.00 58.94 176 ALA A O 1
ATOM 1419 N N . ARG A 1 177 ? -17.480 -65.812 47.777 1.00 64.25 177 ARG A N 1
ATOM 1420 C CA . ARG A 1 177 ? -17.665 -66.961 48.682 1.00 64.25 177 ARG A CA 1
ATOM 1421 C C . ARG A 1 177 ? -19.134 -67.237 49.003 1.00 64.25 177 ARG A C 1
ATOM 1423 O O . ARG A 1 177 ? -19.526 -68.400 49.060 1.00 64.25 177 ARG A O 1
ATOM 1430 N N . VAL A 1 178 ? -19.940 -66.191 49.194 1.00 69.56 178 VAL A N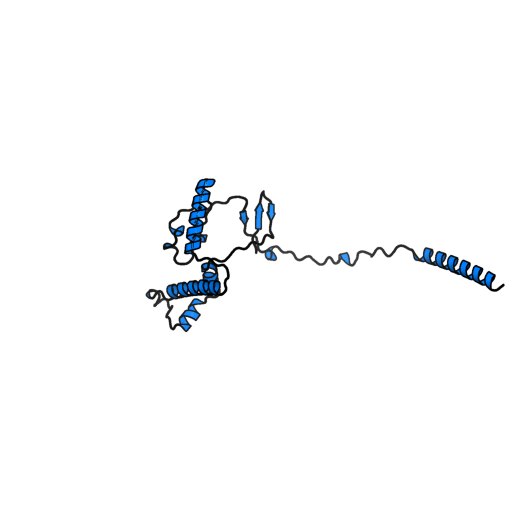 1
ATOM 1431 C CA . VAL A 1 178 ? -21.382 -66.326 49.454 1.00 69.56 178 VAL A CA 1
ATOM 1432 C C . VAL A 1 178 ? -22.097 -66.882 48.222 1.00 69.56 178 VAL A C 1
ATOM 1434 O O . VAL A 1 178 ? -22.847 -67.847 48.346 1.00 69.56 178 VAL A O 1
ATOM 1437 N N . VAL A 1 179 ? -21.811 -66.351 47.030 1.00 68.06 179 VAL A N 1
ATOM 1438 C CA . VAL A 1 179 ? -22.434 -66.813 45.777 1.00 68.06 179 VAL A CA 1
ATOM 1439 C C . VAL A 1 179 ? -22.077 -68.272 45.476 1.00 68.06 179 VAL A C 1
ATOM 1441 O O . VAL A 1 179 ? -22.964 -69.073 45.185 1.00 68.06 179 VAL A O 1
ATOM 1444 N N . ILE A 1 180 ? -20.803 -68.654 45.624 1.00 72.00 180 ILE A N 1
ATOM 1445 C CA . ILE A 1 180 ? -20.359 -70.043 45.426 1.00 72.00 180 ILE A CA 1
ATOM 1446 C C . ILE A 1 180 ? -21.011 -70.979 46.458 1.00 72.00 180 ILE A C 1
ATOM 1448 O O . ILE A 1 180 ? -21.446 -72.076 46.108 1.00 72.00 180 ILE A O 1
ATOM 1452 N N . GLY A 1 181 ? -21.139 -70.547 47.718 1.00 76.50 181 GLY A N 1
ATOM 1453 C CA . GLY A 1 181 ? -21.803 -71.326 48.766 1.00 76.50 181 GLY A CA 1
ATOM 1454 C C . GLY A 1 181 ? -23.283 -71.596 48.475 1.00 76.50 181 GLY A C 1
ATOM 1455 O O . GLY A 1 181 ? -23.737 -72.734 48.609 1.00 76.50 181 GLY A O 1
ATOM 1456 N N . PHE A 1 182 ? -24.025 -70.581 48.020 1.00 74.81 182 PHE A N 1
ATOM 1457 C CA . PHE A 1 182 ? -25.423 -70.746 47.608 1.00 74.81 182 PHE A CA 1
ATOM 1458 C C . PHE A 1 182 ? -25.560 -71.670 46.391 1.00 74.81 182 PHE A C 1
ATOM 1460 O O . PHE A 1 182 ? -26.415 -72.556 46.399 1.00 74.81 182 PHE A O 1
ATOM 1467 N N . ALA A 1 183 ? -24.684 -71.534 45.390 1.00 71.44 183 ALA A N 1
ATOM 1468 C CA . ALA A 1 183 ? -24.690 -72.392 44.206 1.00 71.44 183 ALA A CA 1
ATOM 1469 C C . ALA A 1 183 ? -24.413 -73.868 44.549 1.00 71.44 183 ALA A C 1
ATOM 1471 O O . ALA A 1 183 ? -25.114 -74.755 44.062 1.00 71.44 183 ALA A O 1
ATOM 1472 N N . MET A 1 184 ? -23.450 -74.147 45.436 1.00 73.38 184 MET A N 1
ATOM 1473 C CA . MET A 1 184 ? -23.162 -75.518 45.877 1.00 73.38 184 MET A CA 1
ATOM 1474 C C . MET A 1 184 ? -24.310 -76.125 46.694 1.00 73.38 184 MET A C 1
ATOM 1476 O O . MET A 1 184 ? -24.623 -77.303 46.522 1.00 73.38 184 MET A O 1
ATOM 1480 N N . LYS A 1 185 ? -24.976 -75.337 47.551 1.00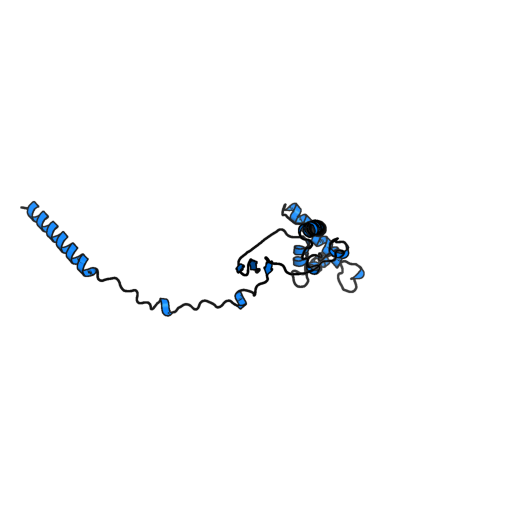 76.00 185 LYS A N 1
ATOM 1481 C CA . LYS A 1 185 ? -26.137 -75.810 48.324 1.00 76.00 185 LYS A CA 1
ATOM 1482 C C . LYS A 1 185 ? -27.320 -76.152 47.413 1.00 76.00 185 LYS A C 1
ATOM 1484 O O . LYS A 1 185 ? -27.937 -77.197 47.598 1.00 76.00 185 LYS A O 1
ATOM 1489 N N . ALA A 1 186 ? -27.585 -75.314 46.409 1.00 69.25 186 ALA A N 1
ATOM 1490 C CA . ALA A 1 186 ? -28.628 -75.556 45.416 1.00 69.25 186 ALA A CA 1
ATOM 1491 C C . ALA A 1 186 ? -28.326 -76.786 44.542 1.00 69.25 186 ALA A C 1
ATOM 1493 O O . ALA A 1 186 ? -29.222 -77.580 44.277 1.00 69.25 186 ALA A O 1
ATOM 1494 N N . MET A 1 187 ? -27.065 -76.994 44.141 1.00 68.06 187 MET A N 1
ATOM 1495 C CA . MET A 1 187 ? -26.668 -78.202 43.405 1.00 68.06 187 MET A CA 1
ATOM 1496 C C . MET A 1 187 ? -26.828 -79.475 44.242 1.00 68.06 187 MET A C 1
ATOM 1498 O O . MET A 1 187 ? -27.311 -80.478 43.727 1.00 68.06 187 MET A O 1
ATOM 1502 N N . LYS A 1 188 ? -26.495 -79.438 45.539 1.00 69.12 188 LYS A N 1
ATOM 1503 C CA . LYS A 1 188 ? -26.618 -80.610 46.418 1.00 69.12 188 LYS A CA 1
ATOM 1504 C C . LYS A 1 188 ? -28.075 -81.042 46.636 1.00 69.12 188 LYS A C 1
ATOM 1506 O O . LYS A 1 188 ? -28.323 -82.234 46.711 1.00 69.12 188 LYS A O 1
ATOM 1511 N N . GLN A 1 189 ? -29.021 -80.098 46.665 1.00 69.00 189 GLN A N 1
ATOM 1512 C CA . GLN A 1 189 ? -30.466 -80.380 46.726 1.00 69.00 189 GLN A CA 1
ATOM 1513 C C . GLN A 1 189 ? -31.055 -80.912 45.412 1.00 69.00 189 GLN A C 1
ATOM 1515 O O . GLN A 1 189 ? -32.184 -81.381 45.402 1.00 69.00 189 GLN A O 1
ATOM 1520 N N . ARG A 1 190 ? -30.324 -80.795 44.297 1.00 58.28 190 ARG A N 1
ATOM 1521 C CA . ARG A 1 190 ? -30.773 -81.230 42.966 1.00 58.28 190 ARG A CA 1
ATOM 1522 C C . ARG A 1 190 ? -30.287 -82.634 42.596 1.00 58.28 190 ARG A C 1
ATOM 1524 O O . ARG A 1 190 ? -30.757 -83.185 41.610 1.00 58.28 190 ARG A O 1
ATOM 1531 N N . ILE A 1 191 ? -29.302 -83.150 43.335 1.00 61.66 191 ILE A N 1
ATOM 1532 C CA . ILE A 1 191 ? -28.653 -84.454 43.114 1.00 61.66 191 ILE A CA 1
ATOM 1533 C C . ILE A 1 191 ? -29.100 -85.490 44.172 1.00 61.66 191 ILE A C 1
ATOM 1535 O O . ILE A 1 191 ? -28.880 -86.682 43.982 1.00 61.66 191 ILE A O 1
ATOM 1539 N N . SER A 1 192 ? -29.744 -85.049 45.260 1.00 50.22 192 SER A N 1
ATOM 1540 C CA . SER A 1 192 ? -30.479 -85.890 46.222 1.00 50.22 192 SER A CA 1
ATOM 1541 C C . SER A 1 192 ? -31.949 -86.002 45.846 1.00 50.22 192 SER A C 1
ATOM 1543 O O . SER A 1 192 ? -32.502 -87.110 45.971 1.00 50.22 192 SER A O 1
#

Radius of gyration: 36.19 Å; chains: 1; bounding box: 55×104×73 Å

pLDDT: mean 88.26, std 16.11, range [42.69, 98.62]

Foldseek 3Di:
DFKWWAAPNDTRGPDDDDDAEALLVVLCQCCPPVHVNPQVVVCVVVVHDPDPVCVVVVSSLVSSVVSSVVSVVVCVVVVHDYHYLQVLLVVVVVVQVVCCVVPVGDADDLVVSQRPHPRVVHPSNPDDHHHDDDPRDMDGDDDCVVVDDDDDPPPCVVPPPPPPDDPPPVVVVVVVVVVVVVVVVVVVVVVD

Sequence (192 aa):
ADKAIEIGGIFYRCVPFSGWFMQTEVGRDLCDIQRYNFIPKLAAALDLDISAAANSKLNVDRLYVEVNAAILHSFEKAKVAIVDHHTAAAGFLKFMKAEIKQRGNTPADWVWLTPPISSGMSVIFHQEMLNYILKPRVVDQVEPWILYAPLKKRKQMLEMPLRSKIRHRWLTLRAARVVIGFAMKAMKQRIS

Secondary structure (DSSP, 8-state):
---EEEETTEEE--------EEHHHHHHHHH-TTTT--HHHHHHHTT---SGGGGGG-HHHHHHHHHHHHHHHHHHHTT--EE-HHHHHHHHHHHHHHHHHHHS--B--HHHHS-SSSGGGSTTTTS--B----SSEEE----HHHH-------GGGS-S--------HHHHHHHHHHHHHHHHHHHHHHH-